Protein AF-A0A9P4YB96-F1 (afdb_monomer)

Foldseek 3Di:
DDDDDDDDDDDDDDDDDDDDDDDDDDDDDDDDDDDDDDDDDDDDDDDPVPPDDDDLVPDDVVVSVVVVVVVVVVVVVVVCVCVVCVVVVVVVVVVVVCVVVVVVVVVVVVVVVVVVVVVVVVLVVQQVVQLVQLQVQQVVCVVVVHHHHSVRLVVLVCVLVVVCCQQVPDVHLLNVLVVLLVVLVVLLVVLVVLCVVLVHVRSCVVPVHGSQSDQRDVVSVVSLVVLLVVLVVSLVSLVSSCPRGDPPPVPPDPDPCDPHHPVVVSSVVSNVSSVVSNVVSVVSVVVSVVSVVVSVVSVVVVVVVVVVPCPVPDPDDDDDD

Secondary structure (DSSP, 8-state):
-----------------------PPPP---------------PPPPGGGGSSPPPGGGS-HHHHHHHHHHHHHHHHHHHHHHHHHHHHHHHHHHHHHHHHHHHHHHHHHHHHHHHHHHHHHHHHHHHHHHHHHHHHHHHHHHHTTS---HHHHHHHHHHHHHHHHHHHSTTSHHHHHHHHHHHHHHHHHHHHHHHHHTTTTHHHHSSSS----PPP-HHHHHHHHHHHHHHHHHHHHHHHHHTTS--GGGS--S-S-----HHHHHHHHHHHHHHHHHHHHHHHHHHHHHHHHHHHHHHHHHHHHHHTTSTT---------

Solvent-accessible surface area (backbone atoms only — not comparable to full-atom values): 19509 Å² total; per-residue (Å²): 134,86,86,85,86,88,86,89,85,85,88,80,90,86,87,88,88,81,86,91,83,89,84,86,82,85,82,88,74,94,73,90,87,89,89,86,90,86,84,91,89,79,89,80,85,75,70,72,75,77,76,57,84,81,65,71,92,76,50,61,67,71,57,43,49,50,54,52,51,52,47,52,51,51,52,50,50,52,50,49,60,54,54,71,50,42,63,60,52,50,51,53,49,52,49,53,49,50,51,58,49,48,51,51,51,49,58,47,50,58,46,49,57,48,50,55,50,53,53,49,52,53,48,50,52,42,35,56,48,46,53,48,38,36,38,49,34,15,50,52,30,36,74,66,78,76,39,54,45,51,67,53,50,50,52,50,50,49,54,45,49,57,46,47,52,58,29,69,34,95,79,15,60,50,50,51,53,49,61,49,50,53,54,50,50,54,50,46,51,52,39,54,51,42,30,68,75,38,70,50,70,46,33,47,62,76,70,78,53,68,68,68,82,71,78,76,55,66,68,54,55,50,53,47,57,59,40,48,59,49,42,52,50,44,49,53,51,49,55,62,63,48,62,43,48,83,67,85,69,76,64,90,63,101,63,100,72,75,88,67,34,64,65,58,51,49,51,52,50,51,48,49,52,45,50,48,55,49,50,51,54,51,52,52,55,47,52,52,56,48,53,53,51,51,48,58,51,48,53,64,44,53,56,54,67,54,64,71,66,55,88,82,68,72,81,78,82,77,86,84,132

Mean predicted aligned error: 18.63 Å

Nearest PDB structures (foldseek):
  4r61-assembly1_A  TM=5.856E-01  e=6.124E+00  Human immunodeficiency virus 1
  8q8q-assembly1_A  TM=2.745E-01  e=1.136E+00  Thermochaetoides thermophila
  8q8p-assembly1_A  TM=3.360E-01  e=3.813E+00  Thermochaetoides thermophila

Sequence (321 aa):
PSSTTPATTAAAAAAAATEAVPRLRPAFNTLQQHYSPARNLAPKPLTSTYLAPPTPSKLPANIALSSETAKVQAELLQLHLLHRDADVVAASWHASARERLGRRFAELAEADAKVAAEEAAVQQARDLAALRSWGGAAAAAAAGGRGKGLEDRIQVLDGVLSGLWSVGGPGGRHARAVRRFEKWFDHLTAAMEARCQAGGLGALMASGEVAFIGELDPAWRDEVSSLSRKLDSWRTQLSQLEDGIPDDGEGKGEGDDQPQSSLARILAGCRGMVCGMLAELNVMEHIEREAIAEEAAWVRRMNRDEDGLDENSTPRAGAIW

Organism: Cryphonectria parasitica (strain ATCC 38755 / EP155) (NCBI:txid660469)

Radius of gyration: 51.76 Å; Cα contacts (8 Å, |Δi|>4): 121; chains: 1; bounding box: 125×86×159 Å

Structure (mmCIF, N/CA/C/O backbone):
data_AF-A0A9P4YB96-F1
#
_entry.id   AF-A0A9P4YB96-F1
#
loop_
_atom_site.group_PDB
_atom_site.id
_atom_site.type_symbol
_atom_site.label_atom_id
_atom_site.label_alt_id
_atom_site.label_comp_id
_atom_site.label_asym_id
_atom_site.label_entity_id
_atom_site.label_seq_id
_atom_site.pdbx_PDB_ins_code
_atom_site.Cartn_x
_atom_site.Cartn_y
_atom_site.Cartn_z
_atom_site.occupancy
_atom_site.B_iso_or_equiv
_atom_site.auth_seq_id
_atom_site.auth_comp_id
_atom_site.auth_asym_id
_atom_site.auth_atom_id
_atom_site.pdbx_PDB_model_num
ATOM 1 N N . PRO A 1 1 ? -52.247 -16.357 36.823 1.00 41.62 1 PRO A N 1
ATOM 2 C CA . PRO A 1 1 ? -51.510 -17.617 36.577 1.00 41.62 1 PRO A CA 1
ATOM 3 C C . PRO A 1 1 ? -50.597 -17.918 37.783 1.00 41.62 1 PRO A C 1
ATOM 5 O O . PRO A 1 1 ? -49.502 -17.378 37.853 1.00 41.62 1 PRO A O 1
ATOM 8 N N . SER A 1 2 ? -51.049 -18.581 38.855 1.00 34.53 2 SER A N 1
ATOM 9 C CA . SER A 1 2 ? -51.859 -19.821 38.934 1.00 34.53 2 SER A CA 1
ATOM 10 C C . SER A 1 2 ? -51.103 -21.033 38.367 1.00 34.53 2 SER A C 1
ATOM 12 O O . SER A 1 2 ? -50.667 -20.938 37.226 1.00 34.53 2 SER A O 1
ATOM 14 N N . SER A 1 3 ? -50.960 -22.186 39.036 1.00 38.66 3 SER A N 1
ATOM 15 C CA . SER A 1 3 ? -51.177 -22.613 40.449 1.00 38.66 3 SER A CA 1
ATOM 16 C C . SER A 1 3 ? -50.467 -23.997 40.632 1.00 38.66 3 SER A C 1
ATOM 18 O O . SER A 1 3 ? -49.754 -24.395 39.718 1.00 38.66 3 SER A O 1
ATOM 20 N N . THR A 1 4 ? -50.508 -24.806 41.707 1.00 39.22 4 THR A N 1
ATOM 21 C CA . THR A 1 4 ? -51.333 -24.918 42.940 1.00 39.22 4 THR A CA 1
ATOM 22 C C . THR A 1 4 ? -50.573 -25.765 43.993 1.00 39.22 4 TH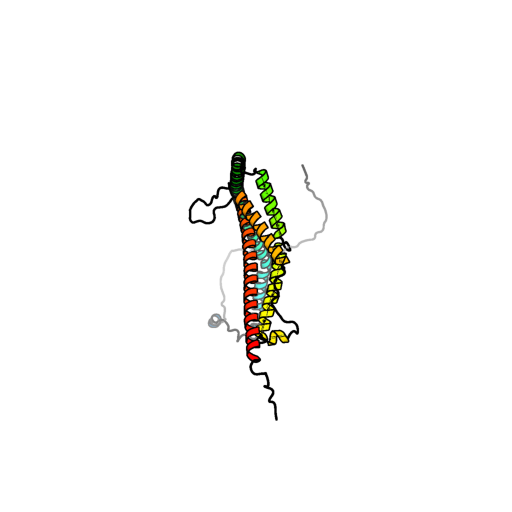R A C 1
ATOM 24 O O . THR A 1 4 ? -49.690 -26.530 43.617 1.00 39.22 4 THR A O 1
ATOM 27 N N . THR A 1 5 ? -50.958 -25.730 45.277 1.00 40.59 5 THR A N 1
ATOM 28 C CA . THR A 1 5 ? -50.625 -26.765 46.294 1.00 40.59 5 THR A CA 1
ATOM 29 C C . THR A 1 5 ? -51.849 -27.630 46.642 1.00 40.59 5 THR A C 1
ATOM 31 O O . THR A 1 5 ? -52.983 -27.171 46.502 1.00 40.59 5 THR A O 1
ATOM 34 N N . PRO A 1 6 ? -51.636 -28.896 47.050 1.00 51.44 6 PRO A N 1
ATOM 35 C CA . PRO A 1 6 ? -52.123 -29.406 48.352 1.00 51.44 6 PRO A CA 1
ATOM 36 C C . PRO A 1 6 ? -51.042 -30.262 49.075 1.00 51.44 6 PRO A C 1
ATOM 38 O O . PRO A 1 6 ? -50.057 -30.635 48.451 1.00 51.44 6 PRO A O 1
ATOM 41 N N . ALA A 1 7 ? -51.037 -30.585 50.379 1.00 32.28 7 ALA A N 1
ATOM 42 C CA . ALA A 1 7 ? -52.013 -30.613 51.490 1.00 32.28 7 ALA A CA 1
ATOM 43 C C . ALA A 1 7 ? -52.558 -32.014 51.913 1.00 32.28 7 ALA A C 1
ATOM 45 O O . ALA A 1 7 ? -53.676 -32.378 51.576 1.00 32.28 7 ALA A O 1
ATOM 46 N N . THR A 1 8 ? -51.788 -32.691 52.788 1.00 31.03 8 THR A N 1
ATOM 47 C CA . THR A 1 8 ? -52.241 -33.246 54.100 1.00 31.03 8 THR A CA 1
ATOM 48 C C . THR A 1 8 ? -53.024 -34.591 54.215 1.00 31.03 8 THR A C 1
ATOM 50 O O . THR A 1 8 ? -53.872 -34.939 53.406 1.00 31.03 8 THR A O 1
ATOM 53 N N . THR A 1 9 ? -52.790 -35.275 55.359 1.00 34.56 9 THR A N 1
ATOM 54 C CA . THR A 1 9 ? -53.590 -36.325 56.077 1.00 34.56 9 THR A CA 1
ATOM 55 C C . THR A 1 9 ? -53.536 -37.836 55.716 1.00 34.56 9 THR A C 1
ATOM 57 O O . THR A 1 9 ? -54.387 -38.342 55.003 1.00 34.56 9 THR A O 1
ATOM 60 N N . ALA A 1 10 ? -52.655 -38.559 56.438 1.00 31.61 10 ALA A N 1
ATOM 61 C CA . ALA A 1 10 ? -52.971 -39.541 57.513 1.00 31.61 10 ALA A CA 1
ATOM 62 C C . ALA A 1 10 ? -53.494 -40.991 57.257 1.00 31.61 10 ALA A C 1
ATOM 64 O O . ALA A 1 10 ? -54.059 -41.315 56.223 1.00 31.61 10 ALA A O 1
ATOM 65 N N . ALA A 1 11 ? -53.357 -41.801 58.333 1.00 30.86 11 ALA A N 1
ATOM 66 C CA . ALA A 1 11 ? -53.858 -43.170 58.601 1.00 30.86 11 ALA A CA 1
ATOM 67 C C . ALA A 1 11 ? -53.178 -44.355 57.858 1.00 30.86 11 ALA A C 1
ATOM 69 O O . ALA A 1 11 ? -52.796 -44.219 56.705 1.00 30.86 11 ALA A O 1
ATOM 70 N N . ALA A 1 12 ? -53.019 -45.563 58.435 1.00 31.67 12 ALA A N 1
ATOM 71 C CA . ALA A 1 12 ? -53.041 -46.032 59.841 1.00 31.67 12 ALA A CA 1
ATOM 72 C C . ALA A 1 12 ? -52.482 -47.486 59.937 1.00 31.67 12 ALA A C 1
ATOM 74 O O . ALA A 1 12 ? -52.296 -48.121 58.904 1.00 31.67 12 ALA A O 1
ATOM 75 N N . ALA A 1 13 ? -52.337 -48.023 61.167 1.00 33.72 13 ALA A N 1
ATOM 76 C CA . ALA A 1 13 ? -52.101 -49.450 61.505 1.00 33.72 13 ALA A CA 1
ATOM 77 C C . ALA A 1 13 ? -50.726 -50.059 61.093 1.00 33.72 13 ALA A C 1
ATOM 79 O O . ALA A 1 13 ? -50.044 -49.524 60.230 1.00 33.72 13 ALA A O 1
ATOM 80 N N . ALA A 1 14 ? -50.238 -51.184 61.644 1.00 34.91 14 ALA A N 1
ATOM 81 C CA . ALA A 1 14 ? -50.394 -51.838 62.965 1.00 34.91 14 ALA A CA 1
ATOM 82 C C . ALA A 1 14 ? -49.399 -53.033 63.064 1.00 34.91 14 ALA A C 1
ATOM 84 O O . ALA A 1 14 ? -48.915 -53.490 62.035 1.00 34.91 14 ALA A O 1
ATOM 85 N N . ALA A 1 15 ? -49.125 -53.679 64.207 1.00 32.28 15 ALA A N 1
ATOM 86 C CA . ALA A 1 15 ? -48.940 -53.233 65.600 1.00 32.28 15 ALA A CA 1
ATOM 87 C C . ALA A 1 15 ? -48.449 -54.444 66.437 1.00 32.28 15 ALA A C 1
ATOM 89 O O . ALA A 1 15 ? -49.104 -55.483 66.420 1.00 32.28 15 ALA A O 1
ATOM 90 N N . ALA A 1 16 ? -47.342 -54.331 67.184 1.00 36.38 16 ALA A N 1
ATOM 91 C CA . ALA A 1 16 ? -46.877 -55.366 68.125 1.00 36.38 16 ALA A CA 1
ATOM 92 C C . ALA A 1 16 ? -45.947 -54.773 69.202 1.00 36.38 16 ALA A C 1
ATOM 94 O O . ALA A 1 16 ? -45.120 -53.916 68.894 1.00 36.38 16 ALA A O 1
ATOM 95 N N . ALA A 1 17 ? -46.068 -55.231 70.452 1.00 35.72 17 ALA A N 1
ATOM 96 C CA . ALA A 1 17 ? -45.245 -54.796 71.583 1.00 35.72 17 ALA A CA 1
ATOM 97 C C . ALA A 1 17 ? -45.099 -55.914 72.630 1.00 35.72 17 ALA A C 1
ATOM 99 O O . ALA A 1 17 ? -46.043 -56.675 72.824 1.00 35.72 17 ALA A O 1
ATOM 100 N N . THR A 1 18 ? -43.973 -55.940 73.352 1.00 38.38 18 THR A N 1
ATOM 101 C CA . THR A 1 18 ? -43.806 -56.640 74.644 1.00 38.38 18 THR A CA 1
ATOM 102 C C . THR A 1 18 ? -42.713 -55.970 75.489 1.00 38.38 18 THR A C 1
ATOM 104 O O . THR A 1 18 ? -41.568 -55.882 75.058 1.00 38.38 18 THR A O 1
ATOM 107 N N . GLU A 1 19 ? -43.129 -55.473 76.657 1.00 35.91 19 GLU A N 1
ATOM 108 C CA . GLU A 1 19 ? -42.509 -55.487 78.005 1.00 35.91 19 GLU A CA 1
ATOM 109 C C . GLU A 1 19 ? -40.972 -55.694 78.132 1.00 35.91 19 GLU A C 1
ATOM 111 O O . GLU A 1 19 ? -40.420 -56.627 77.564 1.00 35.91 19 GLU A O 1
ATOM 116 N N . ALA A 1 20 ? -40.148 -54.906 78.847 1.00 38.78 20 ALA A N 1
ATOM 117 C CA . ALA A 1 20 ? -40.261 -53.998 80.013 1.00 38.78 20 ALA A CA 1
ATOM 118 C C . ALA A 1 20 ? -40.056 -54.624 81.421 1.00 38.78 20 ALA A C 1
ATOM 120 O O . ALA A 1 20 ? -40.997 -55.103 82.041 1.00 38.78 20 ALA A O 1
ATOM 121 N N . VAL A 1 21 ? -38.842 -54.470 81.986 1.00 47.91 21 VAL A N 1
ATOM 122 C CA . VAL A 1 21 ? -38.544 -54.492 83.442 1.00 47.91 21 VAL A CA 1
ATOM 123 C C . VAL A 1 21 ? -37.411 -53.481 83.742 1.00 47.91 21 VAL A C 1
ATOM 125 O O . VAL A 1 21 ? -36.401 -53.498 83.035 1.00 47.91 21 VAL A O 1
ATOM 128 N N . PRO A 1 22 ? -37.518 -52.597 84.757 1.00 47.88 22 PRO A N 1
ATOM 129 C CA . PRO A 1 22 ? -36.501 -51.583 85.062 1.00 47.88 22 PRO A CA 1
ATOM 130 C C . PRO A 1 22 ? -35.417 -52.066 86.047 1.00 47.88 22 PRO A C 1
ATOM 132 O O . PRO A 1 22 ? -35.604 -53.030 86.788 1.00 47.88 22 PRO A O 1
ATOM 135 N N . ARG A 1 23 ? -34.302 -51.323 86.143 1.00 43.91 23 ARG A N 1
ATOM 136 C CA . ARG A 1 23 ? -33.376 -51.383 87.293 1.00 43.91 23 ARG A CA 1
ATOM 137 C C . ARG A 1 23 ? -33.111 -49.993 87.877 1.00 43.91 23 ARG A C 1
ATOM 139 O O . ARG A 1 23 ? -33.111 -48.989 87.169 1.00 43.91 23 ARG A O 1
ATOM 146 N N . LEU A 1 24 ? -32.966 -49.964 89.200 1.00 51.06 24 LEU A N 1
ATOM 147 C CA . LEU A 1 24 ? -33.066 -48.778 90.055 1.00 51.06 24 LEU A CA 1
ATOM 148 C C . LEU A 1 24 ? -31.775 -47.942 90.059 1.00 51.06 24 LEU A C 1
ATOM 150 O O . LEU A 1 24 ? -30.675 -48.489 90.015 1.00 51.06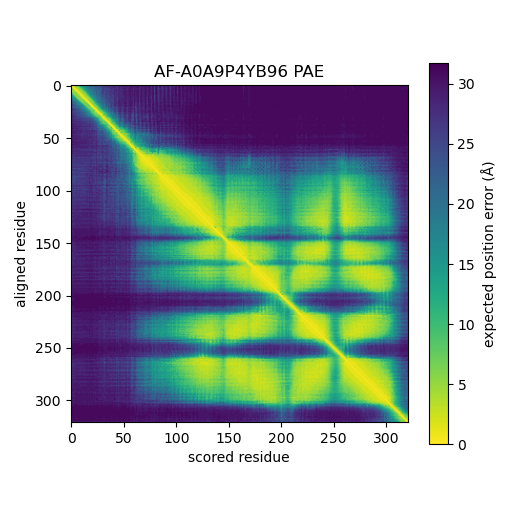 24 LEU A O 1
ATOM 154 N N . ARG A 1 25 ? -31.909 -46.614 90.186 1.00 51.41 25 ARG A N 1
ATOM 155 C CA . ARG A 1 25 ? -30.787 -45.705 90.482 1.00 51.41 25 ARG A CA 1
ATOM 156 C C . ARG A 1 25 ? -30.611 -45.580 92.005 1.00 51.41 25 ARG A C 1
ATOM 158 O O . ARG A 1 25 ? -31.580 -45.199 92.662 1.00 51.41 25 ARG A O 1
ATOM 165 N N . PRO A 1 26 ? -29.418 -45.808 92.577 1.00 51.97 26 PRO A N 1
ATOM 166 C CA . PRO A 1 26 ? -29.120 -45.389 93.945 1.00 51.97 26 PRO A CA 1
ATOM 167 C C . PRO A 1 26 ? -29.010 -43.858 94.017 1.00 51.97 26 PRO A C 1
ATOM 169 O O . PRO A 1 26 ? -28.287 -43.253 93.226 1.00 51.97 26 PRO A O 1
ATOM 172 N N . ALA A 1 27 ? -29.709 -43.226 94.961 1.00 50.31 27 ALA A N 1
ATOM 173 C CA . ALA A 1 27 ? -29.558 -41.798 95.237 1.00 50.31 27 ALA A CA 1
ATOM 174 C C . ALA A 1 27 ? -28.424 -41.576 96.250 1.00 50.31 27 ALA A C 1
ATOM 176 O O . ALA A 1 27 ? -28.440 -42.156 97.335 1.00 50.31 27 ALA A O 1
ATOM 177 N N . PHE A 1 28 ? -27.447 -40.733 95.910 1.00 53.50 28 PHE A N 1
ATOM 178 C CA . PHE A 1 28 ? -26.342 -40.398 96.810 1.00 53.50 28 PHE A CA 1
ATOM 179 C C . PHE A 1 28 ? -26.772 -39.254 97.742 1.00 53.50 28 PHE A C 1
ATOM 181 O O . PHE A 1 28 ? -26.908 -38.114 97.303 1.00 53.50 28 PHE A O 1
ATOM 188 N N . ASN A 1 29 ? -27.041 -39.565 99.012 1.00 54.94 29 ASN A N 1
ATOM 189 C CA . ASN A 1 29 ? -27.487 -38.586 100.007 1.00 54.94 29 ASN A CA 1
ATOM 190 C C . ASN A 1 29 ? -26.281 -37.965 100.734 1.00 54.94 29 ASN A C 1
ATOM 192 O O . ASN A 1 29 ? -25.401 -38.679 101.211 1.00 54.94 29 ASN A O 1
ATOM 196 N N . THR A 1 30 ? -26.234 -36.637 100.817 1.00 58.34 30 THR A N 1
ATOM 197 C CA . THR A 1 30 ? -25.105 -35.877 101.367 1.00 58.34 30 THR A CA 1
ATOM 198 C C . THR A 1 30 ? -25.309 -35.536 102.843 1.00 58.34 30 THR A C 1
ATOM 200 O O . THR A 1 30 ? -25.572 -34.381 103.183 1.00 58.34 30 THR A O 1
ATOM 203 N N . LEU A 1 31 ? -25.157 -36.515 103.739 1.00 47.00 31 LEU A N 1
ATOM 204 C CA . LEU A 1 31 ? -25.029 -36.228 105.170 1.00 47.00 31 LEU A CA 1
ATOM 205 C C . LEU A 1 31 ? -24.134 -37.239 105.898 1.00 47.00 31 LEU A C 1
ATOM 207 O O . LEU A 1 31 ? -24.189 -38.432 105.628 1.00 47.00 31 LEU A O 1
ATOM 211 N N . GLN A 1 32 ? -23.378 -36.717 106.870 1.00 54.62 32 GLN A N 1
ATOM 212 C CA . GLN A 1 32 ? -22.381 -37.392 107.714 1.00 54.62 32 GLN A CA 1
ATOM 213 C C . GLN A 1 32 ? -21.060 -37.759 107.003 1.00 54.62 32 GLN A C 1
ATOM 215 O O . GLN A 1 32 ? -21.013 -38.312 105.910 1.00 54.62 32 GLN A O 1
ATOM 220 N N . GLN A 1 33 ? -19.960 -37.357 107.643 1.00 59.56 33 GLN A N 1
ATOM 221 C CA . GLN A 1 33 ? -18.576 -37.468 107.172 1.00 59.56 33 GLN A CA 1
ATOM 222 C C . GLN A 1 33 ? -17.855 -38.562 107.964 1.00 59.56 33 GLN A C 1
ATOM 224 O O . GLN A 1 33 ? -18.180 -38.725 109.131 1.00 59.56 33 GLN A O 1
ATOM 229 N N . HIS A 1 34 ? -16.795 -39.162 107.413 1.00 43.78 34 HIS A N 1
ATOM 230 C CA . HIS A 1 34 ? -15.535 -39.410 108.139 1.00 43.78 34 HIS A CA 1
ATOM 231 C C . HIS A 1 34 ? -14.381 -39.624 107.137 1.00 43.78 34 HIS A C 1
ATOM 233 O O . HIS A 1 34 ? -14.563 -40.240 106.090 1.00 43.78 34 HIS A O 1
ATOM 239 N N . TYR A 1 35 ? -13.193 -39.093 107.448 1.00 51.38 35 TYR A N 1
ATOM 240 C CA . TYR A 1 35 ? -11.980 -39.170 106.616 1.00 51.38 35 TYR A CA 1
ATOM 241 C C . TYR A 1 35 ? -10.967 -40.179 107.176 1.00 51.38 35 TYR A C 1
ATOM 243 O O . TYR A 1 35 ? -10.787 -40.238 108.391 1.00 51.38 35 TYR A O 1
ATOM 251 N N . SER A 1 36 ? -10.202 -40.845 106.299 1.00 47.47 36 SER A N 1
ATOM 252 C CA . SER A 1 36 ? -8.782 -41.209 106.522 1.00 47.47 36 SER A CA 1
ATOM 253 C C . SER A 1 36 ? -8.123 -41.738 105.230 1.00 47.47 36 SER A C 1
ATOM 255 O O . SER A 1 36 ? -8.600 -42.735 104.692 1.00 47.47 36 SER A O 1
ATOM 257 N N . PRO A 1 37 ? -7.043 -41.115 104.710 1.00 58.19 37 PRO A N 1
ATOM 258 C CA . PRO A 1 37 ? -6.353 -41.571 103.497 1.00 58.19 37 PRO A CA 1
ATOM 259 C C . PRO A 1 37 ? -5.106 -42.434 103.787 1.00 58.19 37 PRO A C 1
ATOM 261 O O . PRO A 1 37 ? -4.295 -42.105 104.652 1.00 58.19 37 PRO A O 1
ATOM 264 N N . ALA A 1 38 ? -4.905 -43.499 103.002 1.00 46.34 38 ALA A N 1
ATOM 265 C CA . ALA A 1 38 ? -3.696 -44.336 103.017 1.00 46.34 38 ALA A CA 1
ATOM 266 C C . ALA A 1 38 ? -2.713 -43.973 101.877 1.00 46.34 38 ALA A C 1
ATOM 268 O O . ALA A 1 38 ? -3.057 -43.250 100.942 1.00 46.34 38 ALA A O 1
ATOM 269 N N . ARG A 1 39 ? -1.455 -44.426 101.982 1.00 49.25 39 ARG A N 1
ATOM 270 C CA . ARG A 1 39 ? -0.281 -43.782 101.358 1.00 49.25 39 ARG A CA 1
ATOM 271 C C . ARG A 1 39 ? 0.473 -44.689 100.373 1.00 49.25 39 ARG A C 1
ATOM 273 O O . ARG A 1 39 ? 0.845 -45.804 100.715 1.00 49.25 39 ARG A O 1
ATOM 280 N N . ASN A 1 40 ? 0.758 -44.162 99.179 1.00 55.78 40 ASN A N 1
ATOM 281 C CA . ASN A 1 40 ? 1.498 -44.847 98.107 1.00 55.78 40 ASN A CA 1
ATOM 282 C C . ASN A 1 40 ? 2.987 -45.084 98.438 1.00 55.78 40 ASN A C 1
ATOM 284 O O . ASN A 1 40 ? 3.621 -44.245 99.082 1.00 55.78 40 ASN A O 1
ATOM 288 N N . LEU A 1 41 ? 3.557 -46.181 97.916 1.00 54.44 41 LEU A N 1
ATOM 289 C CA . LEU A 1 41 ? 4.964 -46.576 98.085 1.00 54.44 41 LEU A CA 1
ATOM 290 C C . LEU A 1 41 ? 5.594 -47.076 96.766 1.00 54.44 41 LEU A C 1
ATOM 292 O O . LEU A 1 41 ? 5.684 -48.275 96.526 1.00 54.44 41 LEU A O 1
ATOM 296 N N . ALA A 1 42 ? 6.066 -46.152 95.924 1.00 55.84 42 ALA A N 1
ATOM 297 C CA . ALA A 1 42 ? 6.985 -46.440 94.815 1.00 55.84 42 ALA A CA 1
ATOM 298 C C . ALA A 1 42 ? 7.841 -45.192 94.491 1.00 55.84 42 ALA A C 1
ATOM 300 O O . ALA A 1 42 ? 7.298 -44.081 94.490 1.00 55.84 42 ALA A O 1
ATOM 301 N N . PRO A 1 43 ? 9.159 -45.325 94.234 1.00 57.03 43 PRO A N 1
ATOM 302 C CA . PRO A 1 43 ? 10.010 -44.202 93.839 1.00 57.03 43 PRO A CA 1
ATOM 303 C C . PRO A 1 43 ? 9.768 -43.791 92.377 1.00 57.03 43 PRO A C 1
ATOM 305 O O . PRO A 1 43 ? 9.416 -44.613 91.533 1.00 57.03 43 PRO A O 1
ATOM 308 N N . LYS A 1 44 ? 9.964 -42.504 92.071 1.00 60.88 44 LYS A N 1
ATOM 309 C CA . LYS A 1 44 ? 9.738 -41.923 90.735 1.00 60.88 44 LYS A CA 1
ATOM 310 C C . LYS A 1 44 ? 11.038 -41.927 89.905 1.00 60.88 44 LYS A C 1
ATOM 312 O O . LYS A 1 44 ? 12.092 -41.666 90.484 1.00 60.88 44 LYS A O 1
ATOM 317 N N . PRO A 1 45 ? 10.989 -42.170 88.580 1.00 59.59 45 PRO A N 1
ATOM 318 C CA . PRO A 1 45 ? 12.165 -42.085 87.711 1.00 59.59 45 PRO A CA 1
ATOM 319 C C . PRO A 1 45 ? 12.665 -40.638 87.544 1.00 59.59 45 PRO A C 1
ATOM 321 O O . PRO A 1 45 ? 11.919 -39.678 87.745 1.00 59.59 45 PRO A O 1
ATOM 324 N N . LEU A 1 46 ? 13.941 -40.493 87.177 1.00 64.00 46 LEU A N 1
ATOM 325 C CA . LEU A 1 46 ? 14.640 -39.206 87.090 1.00 64.00 46 LEU A CA 1
ATOM 326 C C . LEU A 1 46 ? 14.243 -38.386 85.849 1.00 64.00 46 LEU A C 1
ATOM 328 O O . LEU A 1 46 ? 13.891 -38.921 84.801 1.00 64.00 46 LEU A O 1
ATOM 332 N N . THR A 1 47 ? 14.326 -37.060 85.970 1.00 59.78 47 THR A N 1
ATOM 333 C CA . THR A 1 47 ? 13.809 -36.097 84.980 1.00 59.78 47 THR A CA 1
ATOM 334 C C . THR A 1 47 ? 14.663 -35.941 83.720 1.00 59.78 47 THR A C 1
ATOM 336 O O . THR A 1 47 ? 14.155 -35.464 82.708 1.00 59.78 47 THR A O 1
ATOM 339 N N . SER A 1 48 ? 15.933 -36.356 83.734 1.00 56.47 48 SER A N 1
ATOM 340 C CA . SER A 1 48 ? 16.861 -36.178 82.603 1.00 56.47 48 SER A CA 1
ATOM 341 C C . SER A 1 48 ? 16.432 -36.910 81.326 1.00 56.47 48 SER A C 1
ATOM 343 O O . SER A 1 48 ? 16.724 -36.438 80.230 1.00 56.47 48 SER A O 1
ATOM 345 N N . THR A 1 49 ? 15.677 -38.008 81.441 1.00 56.56 49 THR A N 1
ATOM 346 C CA . THR A 1 49 ? 15.126 -38.755 80.296 1.00 56.56 49 THR A CA 1
ATOM 347 C C . THR A 1 49 ? 14.099 -37.951 79.483 1.00 56.56 49 THR A C 1
ATOM 349 O O . THR A 1 49 ? 13.884 -38.260 78.317 1.00 56.56 49 THR A O 1
ATOM 352 N N . TYR A 1 50 ? 13.486 -36.911 80.059 1.00 56.53 50 TYR A N 1
AT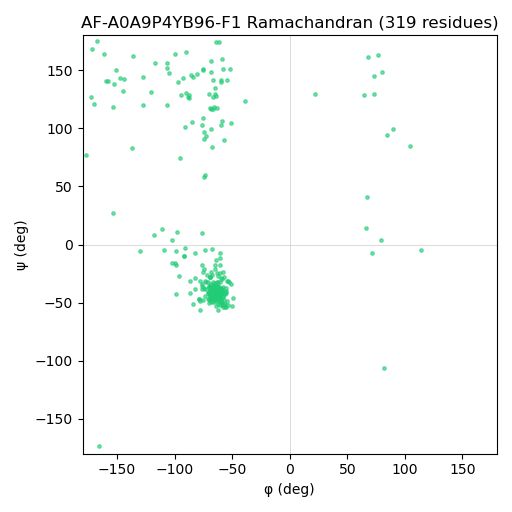OM 353 C CA . TYR A 1 50 ? 12.423 -36.128 79.410 1.00 56.53 50 TYR A CA 1
ATOM 354 C C . TYR A 1 50 ? 12.922 -34.900 78.631 1.00 56.53 50 TYR A C 1
ATOM 356 O O . TYR A 1 50 ? 12.131 -34.274 77.932 1.00 56.53 50 TYR A O 1
ATOM 364 N N . LEU A 1 51 ? 14.200 -34.524 78.764 1.00 54.06 51 LEU A N 1
ATOM 365 C CA . LEU A 1 51 ? 14.732 -33.252 78.242 1.00 54.06 51 LEU A CA 1
ATOM 366 C C . LEU A 1 51 ? 15.681 -33.401 77.042 1.00 54.06 51 LEU A C 1
ATOM 368 O O . LEU A 1 51 ? 16.092 -32.396 76.467 1.00 54.06 51 LEU A O 1
ATOM 372 N N . ALA A 1 52 ? 16.019 -34.629 76.644 1.00 56.53 52 ALA A N 1
ATOM 373 C CA . ALA A 1 52 ? 16.814 -34.903 75.450 1.00 56.53 52 ALA A CA 1
ATOM 374 C C . ALA A 1 52 ? 15.915 -35.483 74.339 1.00 56.53 52 ALA A C 1
ATOM 376 O O . ALA A 1 52 ? 15.338 -36.553 74.547 1.00 56.53 52 ALA A O 1
ATOM 377 N N . PRO A 1 53 ? 15.791 -34.841 73.160 1.00 57.62 53 PRO A N 1
ATOM 378 C CA . PRO A 1 53 ? 15.076 -35.440 72.037 1.00 57.62 53 PRO A CA 1
ATOM 379 C C . PRO A 1 53 ? 15.823 -36.703 71.564 1.00 57.62 53 PRO A C 1
ATOM 381 O O . PRO A 1 53 ? 17.039 -36.644 71.345 1.00 57.62 53 PRO A O 1
ATOM 384 N N . PRO A 1 54 ? 15.147 -37.858 71.412 1.00 54.91 54 PRO A N 1
ATOM 385 C CA . PRO A 1 54 ? 15.814 -39.114 71.092 1.00 54.91 54 PRO A CA 1
ATOM 386 C C . PRO A 1 54 ? 16.385 -39.088 69.671 1.00 54.91 54 PRO A C 1
ATOM 388 O O . PRO A 1 54 ? 15.654 -39.016 68.685 1.00 54.91 54 PRO A O 1
ATOM 391 N N . THR A 1 55 ? 17.711 -39.178 69.557 1.00 53.34 55 THR A N 1
ATOM 392 C CA . THR A 1 55 ? 18.404 -39.276 68.266 1.00 53.34 55 THR A CA 1
ATOM 393 C C . THR A 1 55 ? 18.006 -40.592 67.574 1.00 53.34 55 THR A C 1
ATOM 395 O O . THR A 1 55 ? 18.141 -41.651 68.198 1.00 53.34 55 THR A O 1
ATOM 398 N N . PRO A 1 56 ? 17.546 -40.584 66.305 1.00 56.03 56 PRO A N 1
ATOM 399 C CA . PRO A 1 56 ? 16.823 -41.720 65.710 1.00 56.03 56 PRO A CA 1
ATOM 400 C C . PRO A 1 56 ? 17.625 -43.032 65.644 1.00 56.03 56 PRO A C 1
ATOM 402 O O . PRO A 1 56 ? 17.050 -44.114 65.703 1.00 56.03 56 PRO A O 1
ATOM 405 N N . SER A 1 57 ? 18.959 -42.948 65.623 1.00 51.84 57 SER A N 1
ATOM 406 C CA . SER A 1 57 ? 19.892 -44.084 65.535 1.00 51.84 57 SER A CA 1
ATOM 407 C C . SER A 1 57 ? 19.823 -45.115 66.680 1.00 51.84 57 SER A C 1
ATOM 409 O O . SER A 1 57 ? 20.484 -46.149 66.570 1.00 51.84 57 SER A O 1
ATOM 411 N N . LYS A 1 58 ? 19.123 -44.855 67.796 1.00 50.47 58 LYS A N 1
ATOM 412 C CA . LYS A 1 58 ? 19.120 -45.745 68.982 1.00 50.47 58 LYS A CA 1
ATOM 413 C C . LYS A 1 58 ? 17.762 -46.350 69.349 1.00 50.47 58 LYS A C 1
ATOM 415 O O . LYS A 1 58 ? 17.655 -47.009 70.381 1.00 50.47 58 LYS A O 1
ATOM 420 N N . LEU A 1 59 ? 16.743 -46.173 68.513 1.00 54.28 59 LEU A N 1
ATOM 421 C CA . LEU A 1 59 ? 15.511 -46.955 68.614 1.00 54.28 59 LEU A CA 1
ATOM 422 C C . LEU A 1 59 ? 15.702 -48.297 67.882 1.00 54.28 59 LEU A C 1
ATOM 424 O O . LEU A 1 59 ? 16.380 -48.328 66.854 1.00 54.28 59 LEU A O 1
ATOM 428 N N . PRO A 1 60 ? 15.134 -49.419 68.370 1.00 57.78 60 PRO A N 1
ATOM 429 C CA . PRO A 1 60 ? 15.169 -50.673 67.623 1.00 57.78 60 PRO A CA 1
ATOM 430 C C . PRO A 1 60 ? 14.483 -50.469 66.268 1.00 57.78 60 PRO A C 1
ATOM 432 O O . PRO A 1 60 ? 13.467 -49.777 66.197 1.00 57.78 60 PRO A O 1
ATOM 435 N N . ALA A 1 61 ? 15.021 -51.080 65.207 1.00 58.91 61 ALA A N 1
ATOM 436 C CA . ALA A 1 61 ? 14.671 -50.752 63.819 1.00 58.91 61 ALA A CA 1
ATOM 437 C C . ALA A 1 61 ? 13.158 -50.734 63.531 1.00 58.91 61 ALA A C 1
ATOM 439 O O . ALA A 1 61 ? 12.696 -49.894 62.774 1.00 58.91 61 ALA A O 1
ATOM 440 N N . ASN A 1 62 ? 12.378 -51.594 64.193 1.00 61.81 62 ASN A N 1
ATOM 441 C CA . ASN A 1 62 ? 10.918 -51.649 64.075 1.00 61.81 62 ASN A CA 1
ATOM 442 C C . ASN A 1 62 ? 10.215 -50.358 64.569 1.00 61.81 62 ASN A C 1
ATOM 444 O O . ASN A 1 62 ? 9.259 -49.893 63.957 1.00 61.81 62 ASN A O 1
ATOM 448 N N . ILE A 1 63 ? 10.721 -49.719 65.634 1.00 62.34 63 ILE A N 1
ATOM 449 C CA . ILE A 1 63 ? 10.196 -48.432 66.125 1.00 62.34 63 ILE A CA 1
ATOM 450 C C . ILE A 1 63 ? 10.652 -47.280 65.218 1.00 62.34 63 ILE A C 1
ATOM 452 O O . ILE A 1 63 ? 9.847 -46.398 64.927 1.00 62.34 63 ILE A O 1
ATOM 456 N N . ALA A 1 64 ? 11.890 -47.311 64.709 1.00 61.69 64 ALA A N 1
ATOM 457 C CA . ALA A 1 64 ? 12.349 -46.341 63.709 1.00 61.69 64 ALA A CA 1
ATOM 458 C C . ALA A 1 64 ? 11.473 -46.400 62.440 1.00 61.69 64 ALA A C 1
ATOM 460 O O . ALA A 1 64 ? 10.890 -45.382 62.062 1.00 61.69 64 ALA A O 1
ATOM 461 N N . LEU A 1 65 ? 11.237 -47.604 61.899 1.00 64.44 65 LEU A N 1
ATOM 462 C CA . LEU A 1 65 ? 10.286 -47.846 60.808 1.00 64.44 65 LEU A CA 1
ATOM 463 C C . LEU A 1 65 ? 8.876 -47.350 61.149 1.00 64.44 65 LEU A C 1
ATOM 465 O O . LEU A 1 65 ? 8.218 -46.773 60.290 1.00 64.44 65 LEU A O 1
ATOM 469 N N . SER A 1 66 ? 8.403 -47.525 62.389 1.00 76.31 66 SER A N 1
ATOM 470 C CA . SER A 1 66 ? 7.087 -47.009 62.802 1.00 76.31 66 SER A CA 1
ATOM 471 C C . SER A 1 66 ? 7.018 -45.476 62.785 1.00 76.31 66 SER A C 1
ATOM 473 O O . SER A 1 66 ? 6.000 -44.917 62.390 1.00 76.31 66 SER A O 1
ATOM 475 N N . SER A 1 67 ? 8.107 -44.780 63.136 1.00 80.31 67 SER A N 1
ATOM 476 C CA . SER A 1 67 ? 8.162 -43.314 63.081 1.00 80.31 67 SER A CA 1
ATOM 477 C C . SER A 1 67 ? 8.321 -42.777 61.656 1.00 80.31 67 SER A C 1
ATOM 479 O O . SER A 1 67 ? 7.701 -41.773 61.312 1.00 80.31 67 SER A O 1
ATOM 481 N N . GLU A 1 68 ? 9.075 -43.470 60.801 1.00 83.25 68 GLU A N 1
ATOM 482 C CA . GLU A 1 68 ? 9.216 -43.125 59.382 1.00 83.25 68 GLU A CA 1
ATOM 483 C C . GLU A 1 68 ? 7.921 -43.402 58.608 1.00 83.25 68 GLU A C 1
ATOM 485 O O . GLU A 1 68 ? 7.471 -42.552 57.846 1.00 83.25 68 GLU A O 1
ATOM 490 N N . THR A 1 69 ? 7.252 -44.533 58.853 1.00 85.94 69 THR A N 1
ATOM 491 C CA . THR A 1 69 ? 5.948 -44.829 58.234 1.00 85.94 69 THR A CA 1
ATOM 492 C C . THR A 1 69 ? 4.841 -43.911 58.745 1.00 85.94 69 THR A C 1
ATOM 494 O O . THR A 1 69 ? 4.055 -43.437 57.929 1.00 85.94 69 THR A O 1
ATOM 497 N N . ALA A 1 70 ? 4.804 -43.568 60.038 1.00 85.94 70 ALA A N 1
ATOM 498 C CA . ALA A 1 70 ? 3.880 -42.554 60.555 1.00 85.94 70 ALA A CA 1
ATOM 499 C C . ALA A 1 70 ? 4.139 -41.166 59.939 1.00 85.94 70 ALA A C 1
ATOM 501 O O . ALA A 1 70 ? 3.190 -40.457 59.603 1.00 85.94 70 ALA A O 1
ATOM 502 N N . LYS A 1 71 ? 5.411 -40.793 59.728 1.00 90.81 71 LYS A N 1
ATOM 503 C CA . LYS A 1 71 ? 5.784 -39.564 59.015 1.00 90.81 71 LYS A CA 1
ATOM 504 C C . LYS A 1 71 ? 5.293 -39.590 57.562 1.00 90.81 71 LYS A C 1
ATOM 506 O O . LYS A 1 71 ? 4.602 -38.662 57.158 1.00 90.81 71 LYS A O 1
ATOM 511 N N . VAL A 1 72 ? 5.580 -40.649 56.802 1.00 93.62 72 VAL A N 1
ATOM 512 C CA . VAL A 1 72 ? 5.146 -40.778 55.396 1.00 93.62 72 VAL A CA 1
ATOM 513 C C . VAL A 1 72 ? 3.617 -40.812 55.281 1.00 93.62 72 VAL A C 1
ATOM 515 O O . VAL A 1 72 ? 3.060 -40.222 54.360 1.00 93.62 72 VAL A O 1
ATOM 518 N N . GLN A 1 73 ? 2.910 -41.428 56.233 1.00 92.31 73 GLN A N 1
ATOM 519 C CA . GLN A 1 73 ? 1.445 -41.370 56.305 1.00 92.31 73 GLN A CA 1
ATOM 520 C C . GLN A 1 73 ? 0.938 -39.945 56.568 1.00 92.31 73 GLN A C 1
ATOM 522 O O . GLN A 1 73 ? -0.032 -39.526 55.938 1.00 92.31 73 GLN A O 1
ATOM 527 N N . ALA A 1 74 ? 1.595 -39.177 57.442 1.00 90.44 74 ALA A N 1
ATOM 528 C CA . ALA A 1 74 ? 1.255 -37.774 57.675 1.00 90.44 74 ALA A CA 1
ATOM 529 C C . ALA A 1 74 ? 1.539 -36.892 56.444 1.00 90.44 74 ALA A C 1
ATOM 531 O O . ALA A 1 74 ? 0.691 -36.082 56.080 1.00 90.44 74 ALA A O 1
ATOM 532 N N . GLU A 1 75 ? 2.674 -37.081 55.767 1.00 92.88 75 GLU A N 1
ATOM 533 C CA . GLU A 1 75 ? 3.030 -36.375 54.525 1.00 92.88 75 GLU A CA 1
ATOM 534 C C . GLU A 1 75 ? 2.052 -36.710 53.384 1.00 92.88 75 GLU A C 1
ATOM 536 O O . GLU A 1 75 ? 1.592 -35.813 52.679 1.00 92.88 75 GLU A O 1
ATOM 541 N N . LEU A 1 76 ? 1.652 -37.979 53.241 1.00 95.12 76 LEU A N 1
ATOM 542 C CA . LEU A 1 76 ? 0.682 -38.410 52.230 1.00 95.12 76 LEU A CA 1
ATOM 543 C C . LEU A 1 76 ? -0.741 -37.914 52.540 1.00 95.12 76 LEU A C 1
ATOM 545 O O . LEU A 1 76 ? -1.455 -37.518 51.621 1.00 95.12 76 LEU A O 1
ATOM 549 N N . LEU A 1 77 ? -1.143 -37.852 53.816 1.00 93.44 77 LEU A N 1
ATOM 550 C CA . LEU A 1 77 ? -2.395 -37.203 54.231 1.00 93.44 77 LEU A CA 1
ATOM 551 C C . LEU A 1 77 ? -2.369 -35.692 53.970 1.00 93.44 77 LEU A C 1
ATOM 553 O O . LEU A 1 77 ? -3.356 -35.154 53.475 1.00 93.44 77 LEU A O 1
ATOM 557 N N . GLN A 1 78 ? -1.257 -35.008 54.256 1.00 92.62 78 GLN A N 1
ATOM 558 C CA . GLN A 1 78 ? -1.090 -33.580 53.964 1.00 92.62 78 GLN A CA 1
ATOM 559 C C . GLN A 1 78 ? -1.167 -33.306 52.458 1.00 92.62 78 GLN A C 1
ATOM 561 O O . GLN A 1 78 ? -1.910 -32.418 52.043 1.00 92.62 78 GLN A O 1
ATOM 566 N N . LEU A 1 79 ? -0.473 -34.101 51.637 1.00 93.81 79 LEU A N 1
ATOM 567 C CA . LEU A 1 79 ? -0.520 -33.987 50.180 1.00 93.81 79 LEU A CA 1
ATOM 568 C C . LEU A 1 79 ? -1.923 -34.279 49.632 1.00 93.81 79 LEU A C 1
ATOM 570 O O . LEU A 1 79 ? -2.418 -33.523 48.802 1.00 93.81 79 LEU A O 1
ATOM 574 N N . HIS A 1 80 ? -2.596 -35.324 50.124 1.00 92.12 80 HIS A N 1
ATOM 575 C CA . HIS A 1 80 ? -3.964 -35.651 49.719 1.00 92.12 80 HIS A CA 1
ATOM 576 C C . HIS A 1 80 ? -4.958 -34.544 50.103 1.00 92.12 80 HIS A C 1
ATOM 578 O O . HIS A 1 80 ? -5.796 -34.171 49.287 1.00 92.12 80 HIS A O 1
ATOM 584 N N . LEU A 1 81 ? -4.873 -33.992 51.319 1.00 89.75 81 LEU A N 1
ATOM 585 C CA . LEU A 1 81 ? -5.727 -32.881 51.754 1.00 89.75 81 LEU A CA 1
ATOM 586 C C . LEU A 1 81 ? -5.470 -31.605 50.941 1.00 89.75 81 LEU A C 1
ATOM 588 O O . LEU A 1 81 ? -6.427 -30.936 50.565 1.00 89.75 81 LEU A O 1
ATOM 592 N N . LEU A 1 82 ? -4.208 -31.302 50.621 1.00 89.56 82 LEU A N 1
ATOM 593 C CA . LEU A 1 82 ? -3.847 -30.173 49.763 1.00 89.56 82 LEU A CA 1
ATOM 594 C C . LEU A 1 82 ? -4.379 -30.350 48.333 1.00 89.56 82 LEU A C 1
ATOM 596 O O . LEU A 1 82 ? -4.935 -29.415 47.766 1.00 89.56 82 LEU A O 1
ATOM 600 N N . HIS A 1 83 ? -4.214 -31.539 47.748 1.00 92.88 83 HIS A N 1
ATOM 601 C CA . HIS A 1 83 ? -4.558 -31.798 46.348 1.00 92.88 83 HIS A CA 1
ATOM 602 C C . HIS A 1 83 ? -6.070 -31.947 46.124 1.00 92.88 83 HIS A C 1
ATOM 604 O O . HIS A 1 83 ? -6.580 -31.483 45.110 1.00 92.88 83 HIS A O 1
ATOM 610 N N . ARG A 1 84 ? -6.801 -32.513 47.096 1.00 92.31 84 ARG A N 1
ATOM 611 C CA . ARG A 1 84 ? -8.265 -32.697 47.067 1.00 92.31 84 ARG A CA 1
ATOM 612 C C . ARG A 1 84 ? -9.026 -31.423 46.691 1.00 92.31 84 ARG A C 1
ATOM 614 O O . ARG A 1 84 ? -9.949 -31.485 45.884 1.00 92.31 84 ARG A O 1
ATOM 621 N N . ASP A 1 85 ? -8.663 -30.297 47.300 1.00 87.75 85 ASP A N 1
ATOM 622 C CA . ASP A 1 85 ? -9.359 -29.025 47.094 1.00 87.75 85 ASP A CA 1
ATOM 623 C C . ASP A 1 85 ? -8.619 -28.119 46.078 1.00 87.75 85 ASP A C 1
ATOM 625 O O . ASP A 1 85 ? -9.153 -27.084 45.670 1.00 87.75 85 ASP A O 1
ATOM 629 N N . ALA A 1 86 ? -7.421 -28.511 45.614 1.00 91.75 86 ALA A N 1
ATOM 630 C CA . ALA A 1 86 ? -6.577 -27.715 44.715 1.00 91.75 86 ALA A CA 1
ATOM 631 C C . ALA A 1 86 ? -7.255 -27.403 43.374 1.00 91.75 86 ALA A C 1
ATOM 633 O O . ALA A 1 86 ? -7.256 -26.245 42.961 1.00 91.75 86 ALA A O 1
ATOM 634 N N . ASP A 1 87 ? -7.874 -28.393 42.725 1.00 91.81 87 ASP A N 1
ATOM 635 C CA . ASP A 1 87 ? -8.561 -28.196 41.439 1.00 91.81 87 ASP A CA 1
ATOM 636 C C . ASP A 1 87 ? -9.763 -27.248 41.570 1.00 91.81 87 ASP A C 1
ATOM 638 O O . ASP A 1 87 ? -10.001 -26.407 40.703 1.00 91.81 87 ASP A O 1
ATOM 642 N N . VAL A 1 88 ? -10.497 -27.330 42.685 1.00 92.38 88 VAL A N 1
ATOM 643 C CA . VAL A 1 88 ? -11.656 -26.468 42.972 1.00 92.38 88 VAL A CA 1
ATOM 644 C C . VAL A 1 88 ? -11.202 -25.030 43.236 1.00 92.38 88 VAL A C 1
ATOM 646 O O . VAL A 1 88 ? -11.774 -24.079 42.692 1.00 92.38 88 VAL A O 1
ATOM 649 N N . VAL A 1 89 ? -10.133 -24.853 44.019 1.00 93.44 89 VAL A N 1
ATOM 650 C CA . VAL A 1 89 ? -9.526 -23.539 44.270 1.00 93.44 89 VAL A CA 1
ATOM 651 C C . VAL A 1 89 ? -8.957 -22.954 42.973 1.00 93.44 89 VAL A C 1
ATOM 653 O O . VAL A 1 89 ? -9.265 -21.808 42.654 1.00 93.44 89 VAL A O 1
ATOM 656 N N . ALA A 1 90 ? -8.228 -23.732 42.170 1.00 94.81 90 ALA A N 1
ATOM 657 C CA . ALA A 1 90 ? -7.683 -23.294 40.884 1.00 94.81 90 ALA A CA 1
ATOM 658 C C . ALA A 1 90 ? -8.787 -22.914 39.882 1.00 94.81 90 ALA A C 1
ATOM 660 O O . ALA A 1 90 ? -8.700 -21.865 39.242 1.00 94.81 90 ALA A O 1
ATOM 661 N N . ALA A 1 91 ? -9.860 -23.705 39.781 1.00 95.69 91 ALA A N 1
ATOM 662 C CA . ALA A 1 91 ? -11.008 -23.396 38.932 1.00 95.69 91 ALA A CA 1
ATOM 663 C C . ALA A 1 91 ? -11.725 -22.110 39.379 1.00 95.69 91 ALA A C 1
ATOM 665 O O . ALA A 1 91 ? -12.027 -21.255 38.544 1.00 95.69 91 ALA A O 1
ATOM 666 N N . SER A 1 92 ? -11.949 -21.926 40.686 1.00 95.69 92 SER A N 1
ATOM 667 C CA . SER A 1 92 ? -12.568 -20.703 41.224 1.00 95.69 92 SER A CA 1
ATOM 668 C C . SER A 1 92 ? -11.676 -19.462 41.061 1.00 95.69 92 SER A C 1
ATOM 670 O O . SER A 1 92 ? -12.175 -18.383 40.733 1.00 95.69 92 SER A O 1
ATOM 672 N N . TRP A 1 93 ? -10.353 -19.612 41.187 1.00 96.19 93 TRP A N 1
ATOM 673 C CA . TRP A 1 93 ? -9.387 -18.544 40.927 1.00 96.19 93 TRP A CA 1
ATOM 674 C C . TRP A 1 93 ? -9.349 -18.168 39.442 1.00 96.19 93 TRP A C 1
ATOM 676 O O . TRP A 1 93 ? -9.449 -16.986 39.118 1.00 96.19 93 TRP A O 1
ATOM 686 N N . HIS A 1 94 ? -9.314 -19.147 38.531 1.00 97.38 94 HIS A N 1
ATOM 687 C CA . HIS A 1 94 ? -9.424 -18.901 37.089 1.00 97.38 94 HIS A CA 1
ATOM 688 C C . HIS A 1 94 ? -10.762 -18.257 36.704 1.00 97.38 94 HIS A C 1
ATOM 690 O O . HIS A 1 94 ? -10.772 -17.349 35.873 1.00 97.38 94 HIS A O 1
ATOM 696 N N . ALA A 1 95 ? -11.878 -18.662 37.316 1.00 96.44 95 ALA A N 1
ATOM 697 C CA . ALA A 1 95 ? -13.181 -18.035 37.097 1.00 96.44 95 ALA A CA 1
ATOM 698 C C . ALA A 1 95 ? -13.184 -16.567 37.559 1.00 96.44 95 ALA A C 1
ATOM 700 O O . ALA A 1 95 ? -13.543 -15.684 36.782 1.00 96.44 95 ALA A O 1
ATOM 701 N N . SER A 1 96 ? -12.697 -16.287 38.774 1.00 96.00 96 SER A N 1
ATOM 702 C CA . SER A 1 96 ? -12.581 -14.924 39.312 1.00 96.00 96 SER A CA 1
ATOM 703 C C . SER A 1 96 ? -11.628 -14.049 38.487 1.00 96.00 96 SER A C 1
ATOM 705 O O . SER A 1 96 ? -11.935 -12.893 38.195 1.00 96.00 96 SER A O 1
ATOM 707 N N . ALA A 1 97 ? -10.492 -14.596 38.045 1.00 96.31 97 ALA A N 1
ATOM 708 C CA . ALA A 1 97 ? -9.561 -13.907 37.156 1.00 96.31 97 ALA A CA 1
ATOM 709 C C . ALA A 1 97 ? -10.206 -13.604 35.794 1.00 96.31 97 ALA A C 1
ATOM 711 O O . ALA A 1 97 ? -10.123 -12.471 35.322 1.00 96.31 97 ALA A O 1
ATOM 712 N N . ARG A 1 98 ? -10.907 -14.575 35.190 1.00 96.50 98 ARG A N 1
ATOM 713 C CA . ARG A 1 98 ? -11.614 -14.410 33.910 1.00 96.50 98 ARG A CA 1
ATOM 714 C C . ARG A 1 98 ? -12.751 -13.393 34.002 1.00 96.50 98 ARG A C 1
ATOM 716 O O . ARG A 1 98 ? -12.910 -12.607 33.077 1.00 96.50 98 ARG A O 1
ATOM 723 N N . GLU A 1 99 ? -13.499 -13.361 35.102 1.00 96.88 99 GLU A N 1
ATOM 724 C CA . GLU A 1 99 ? -14.542 -12.356 35.345 1.00 96.88 99 GLU A CA 1
ATOM 725 C C . GLU A 1 99 ? -13.937 -10.951 35.503 1.00 96.88 99 GLU A C 1
ATOM 727 O O . GLU A 1 99 ? -14.363 -10.007 34.837 1.00 96.88 99 GLU A O 1
ATOM 732 N N . ARG A 1 100 ? -12.903 -10.802 36.343 1.00 96.31 100 ARG A N 1
ATOM 733 C CA . ARG A 1 100 ? -12.267 -9.502 36.623 1.00 96.31 100 ARG A CA 1
ATOM 734 C C . ARG A 1 100 ? -11.514 -8.936 35.420 1.00 96.31 100 ARG A C 1
ATOM 736 O O . ARG A 1 100 ? -11.543 -7.725 35.214 1.00 96.31 100 ARG A O 1
ATOM 743 N N . LEU A 1 101 ? -10.853 -9.786 34.634 1.00 96.88 101 LEU A N 1
ATOM 744 C CA . LEU A 1 101 ? -10.228 -9.390 33.371 1.00 96.88 101 LEU A CA 1
ATOM 745 C C . LEU A 1 101 ? -11.283 -9.144 32.292 1.00 96.88 101 LEU A C 1
ATOM 747 O O . LEU A 1 101 ? -11.215 -8.124 31.622 1.00 96.88 101 LEU A O 1
ATOM 751 N N . GLY A 1 102 ? -12.289 -10.014 32.162 1.00 97.00 102 GLY A N 1
ATOM 752 C CA . GLY A 1 102 ? -13.380 -9.856 31.197 1.00 97.00 102 GLY A CA 1
ATOM 753 C C . GLY A 1 102 ? -14.151 -8.550 31.383 1.00 97.00 102 GLY A C 1
ATOM 754 O O . GLY A 1 102 ? -14.400 -7.855 30.405 1.00 97.00 102 GLY A O 1
ATOM 755 N N . ARG A 1 103 ? -14.434 -8.158 32.634 1.00 96.75 103 ARG A N 1
ATOM 756 C CA . ARG A 1 103 ? -15.019 -6.848 32.956 1.00 96.75 103 ARG A CA 1
ATOM 757 C C . ARG A 1 103 ? -14.119 -5.697 32.499 1.00 96.75 103 ARG A C 1
ATOM 759 O O . ARG A 1 103 ? -14.599 -4.817 31.803 1.00 96.75 103 ARG A O 1
ATOM 766 N N . ARG A 1 104 ? -12.817 -5.742 32.804 1.00 96.69 104 ARG A N 1
ATOM 767 C CA . ARG A 1 104 ? -11.850 -4.715 32.370 1.00 96.69 104 ARG A CA 1
ATOM 768 C C . ARG A 1 104 ? -11.687 -4.636 30.853 1.00 96.69 104 ARG A C 1
ATOM 770 O O . ARG A 1 104 ? -11.529 -3.545 30.325 1.00 96.69 104 ARG A O 1
ATOM 777 N N . PHE A 1 105 ? -11.727 -5.766 30.150 1.00 97.12 105 PHE A N 1
ATOM 778 C CA . PHE A 1 105 ? -11.695 -5.786 28.688 1.00 97.12 105 PHE A CA 1
ATOM 779 C C . PHE A 1 105 ? -13.003 -5.270 28.076 1.00 97.12 105 PHE A C 1
ATOM 781 O O . PHE A 1 105 ? -12.943 -4.623 27.039 1.00 97.12 105 PHE A O 1
ATOM 788 N N . ALA A 1 106 ?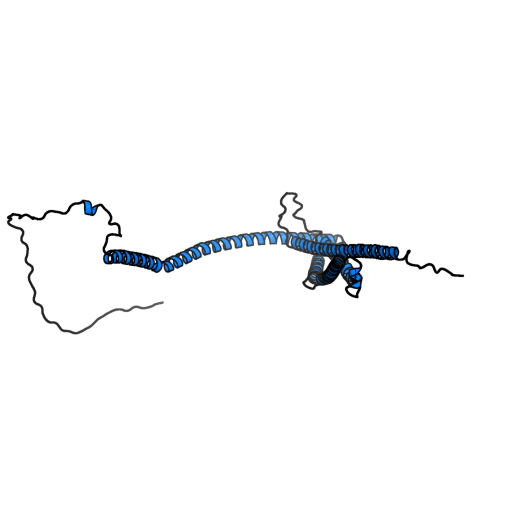 -14.157 -5.482 28.718 1.00 96.88 106 ALA A N 1
ATOM 789 C CA . ALA A 1 106 ? -15.416 -4.860 28.309 1.00 96.88 106 ALA A CA 1
ATOM 790 C C . ALA A 1 106 ? -15.408 -3.340 28.557 1.00 96.88 106 ALA A C 1
ATOM 792 O O . ALA A 1 106 ? -15.713 -2.584 27.644 1.00 96.88 106 ALA A O 1
ATOM 793 N N . GLU A 1 107 ? -14.977 -2.888 29.741 1.00 97.06 107 GLU A N 1
ATOM 794 C CA . GLU A 1 107 ? -14.782 -1.467 30.079 1.00 97.06 107 GLU A CA 1
ATOM 795 C C . GLU A 1 107 ? -13.819 -0.776 29.092 1.00 97.06 107 GLU A C 1
ATOM 797 O O . GLU A 1 107 ? -14.092 0.331 28.631 1.00 97.06 107 GLU A O 1
ATOM 802 N N . LEU A 1 108 ? -12.718 -1.446 28.726 1.00 97.88 108 LEU A N 1
ATOM 803 C CA . LEU A 1 108 ? -11.751 -0.955 27.743 1.00 97.88 108 LEU A CA 1
ATOM 804 C C . LEU A 1 108 ? -12.323 -0.939 26.320 1.00 97.88 108 LEU A C 1
ATOM 806 O O . LEU A 1 108 ? -12.173 0.067 25.642 1.00 97.88 108 LEU A O 1
ATOM 810 N N . ALA A 1 109 ? -13.007 -1.998 25.877 1.00 97.31 109 ALA A N 1
ATOM 811 C CA . ALA A 1 109 ? -13.636 -2.046 24.553 1.00 97.31 109 ALA A CA 1
ATOM 812 C C . ALA A 1 109 ? -14.771 -1.016 24.411 1.00 97.31 109 ALA A C 1
ATOM 814 O O . ALA A 1 109 ? -14.967 -0.442 23.345 1.00 97.31 109 ALA A O 1
ATOM 815 N N . GLU A 1 110 ? -15.494 -0.728 25.493 1.00 97.19 110 GLU A N 1
ATOM 816 C CA . GLU A 1 110 ? -16.465 0.362 25.548 1.00 97.19 110 GLU A CA 1
ATOM 817 C C . GLU A 1 110 ? -15.827 1.755 25.506 1.00 97.19 110 GLU A C 1
ATOM 819 O O . GLU A 1 110 ? -16.500 2.701 25.102 1.00 97.19 110 GLU A O 1
ATOM 824 N N . ALA A 1 111 ? -14.592 1.921 25.982 1.00 96.44 111 ALA A N 1
ATOM 825 C CA . ALA A 1 111 ? -13.853 3.179 25.881 1.00 96.44 111 ALA A CA 1
ATOM 826 C C . ALA A 1 111 ? -13.252 3.347 24.476 1.00 96.44 111 ALA A C 1
ATOM 828 O O . ALA A 1 111 ? -13.451 4.382 23.847 1.00 96.44 111 ALA A O 1
ATOM 829 N N . ASP A 1 112 ? -12.614 2.297 23.961 1.00 95.94 112 ASP A N 1
ATOM 830 C CA . ASP A 1 112 ? -12.070 2.186 22.605 1.00 95.94 112 ASP A CA 1
ATOM 831 C C . ASP A 1 112 ? -13.140 2.478 21.541 1.00 95.94 112 ASP A C 1
ATOM 833 O O . ASP A 1 112 ? -12.965 3.367 20.712 1.00 95.94 112 ASP A O 1
ATOM 837 N N . ALA A 1 113 ? -14.324 1.863 21.648 1.00 96.56 113 ALA A N 1
ATOM 838 C CA . ALA A 1 113 ? -15.443 2.122 20.740 1.00 96.56 113 ALA A CA 1
ATOM 839 C C . ALA A 1 113 ? -15.981 3.569 20.794 1.00 96.56 113 ALA A C 1
ATOM 841 O O . ALA A 1 113 ? -16.570 4.031 19.816 1.00 96.56 113 ALA A O 1
ATOM 842 N N . LYS A 1 114 ? -15.797 4.293 21.911 1.00 96.56 114 LYS A N 1
ATOM 843 C CA . LYS A 1 114 ? -16.154 5.721 22.022 1.00 96.56 114 LYS A CA 1
ATOM 844 C C . LYS A 1 114 ? -15.090 6.591 21.352 1.00 96.56 114 LYS A C 1
ATOM 846 O O . LYS A 1 114 ? -15.444 7.424 20.524 1.00 96.56 114 LYS A O 1
ATOM 851 N N . VAL A 1 115 ? -13.808 6.331 21.622 1.00 96.12 115 VAL A N 1
ATOM 852 C CA . VAL A 1 115 ? -12.679 7.021 20.971 1.00 96.12 115 VAL A CA 1
ATOM 853 C C . VAL A 1 115 ? -12.725 6.823 19.454 1.00 96.12 115 VAL A C 1
ATOM 855 O O . VAL A 1 115 ? -12.739 7.804 18.721 1.00 96.12 115 VAL A O 1
ATOM 858 N N . ALA A 1 116 ? -12.886 5.589 18.973 1.00 95.00 116 ALA A N 1
ATOM 859 C CA . ALA A 1 116 ? -12.998 5.287 17.545 1.00 95.00 116 ALA A CA 1
ATOM 860 C C . ALA A 1 116 ? -14.207 5.973 16.872 1.00 95.00 116 ALA A C 1
ATOM 862 O O . ALA A 1 116 ? -14.138 6.340 15.699 1.00 95.00 116 ALA A O 1
ATOM 863 N N . ALA A 1 117 ? -15.316 6.181 17.596 1.00 95.50 117 ALA A N 1
ATOM 864 C CA . ALA A 1 117 ? -16.469 6.926 17.086 1.00 95.50 117 ALA A CA 1
ATOM 865 C C . ALA A 1 117 ? -16.205 8.443 17.011 1.00 95.50 117 ALA A C 1
ATOM 867 O O . ALA A 1 117 ? -16.616 9.087 16.042 1.00 95.50 117 ALA A O 1
ATOM 868 N N . GLU A 1 118 ? -15.501 9.010 17.993 1.00 93.81 118 GLU A N 1
ATOM 869 C CA . GLU A 1 118 ? -15.070 10.414 17.988 1.00 93.81 118 GLU A CA 1
ATOM 870 C C . GLU A 1 118 ? -14.024 10.672 16.889 1.00 93.81 118 GLU A C 1
ATOM 872 O O . GLU A 1 118 ? -14.187 11.595 16.087 1.00 93.81 118 GLU A O 1
ATOM 877 N N . GLU A 1 119 ? -13.014 9.810 16.760 1.00 92.12 119 GLU A N 1
ATOM 878 C CA . GLU A 1 119 ? -12.020 9.843 15.680 1.00 92.12 119 GLU A CA 1
ATOM 879 C C . GLU A 1 119 ? -12.675 9.735 14.298 1.00 92.12 119 GLU A C 1
ATOM 881 O O . GLU A 1 119 ? -12.373 10.537 13.410 1.00 92.12 119 GLU A O 1
ATOM 886 N N . ALA A 1 120 ? -13.624 8.809 14.117 1.00 90.88 120 ALA A N 1
ATOM 887 C CA . ALA A 1 120 ? -14.373 8.676 12.870 1.00 90.88 120 ALA A CA 1
ATOM 888 C C . ALA A 1 120 ? -15.188 9.939 12.542 1.00 90.88 120 ALA A C 1
ATOM 890 O O . ALA A 1 120 ? -15.226 10.348 11.381 1.00 90.88 120 ALA A O 1
ATOM 891 N N . ALA A 1 121 ? -15.803 10.590 13.535 1.00 92.19 121 ALA A N 1
ATOM 892 C CA . ALA A 1 121 ? -16.534 11.841 13.331 1.00 92.19 121 ALA A CA 1
ATOM 893 C C . ALA A 1 121 ? -15.601 13.001 12.929 1.00 92.19 121 ALA A C 1
ATOM 895 O O . ALA A 1 121 ? -15.919 13.764 12.012 1.00 92.19 121 ALA A O 1
ATOM 896 N N . VAL A 1 122 ? -14.424 13.112 13.555 1.00 89.69 122 VAL A N 1
ATOM 897 C CA . VAL A 1 122 ? -13.421 14.128 13.193 1.00 89.69 122 VAL A CA 1
ATOM 898 C C . VAL A 1 122 ? -12.824 13.846 11.807 1.00 89.69 122 VAL A C 1
ATOM 900 O O . VAL A 1 122 ? -12.674 14.775 11.010 1.00 89.69 122 VAL A O 1
ATOM 903 N N . GLN A 1 123 ? -12.547 12.585 11.463 1.00 88.88 123 GLN A N 1
ATOM 904 C CA . GLN A 1 123 ? -12.066 12.219 10.128 1.00 88.88 123 GLN A CA 1
ATOM 905 C C . GLN A 1 123 ? -13.122 12.501 9.050 1.00 88.88 123 GLN A C 1
ATOM 907 O O . GLN A 1 123 ? -12.789 13.091 8.026 1.00 88.88 123 GLN A O 1
ATOM 912 N N . GLN A 1 124 ? -14.399 12.186 9.294 1.00 90.19 124 GLN A N 1
ATOM 913 C CA . GLN A 1 124 ? -15.499 12.552 8.390 1.00 90.19 124 GLN A CA 1
ATOM 914 C C . GLN A 1 124 ? -15.592 14.071 8.185 1.00 90.19 124 GLN A C 1
ATOM 916 O O . GLN A 1 124 ? -15.820 14.523 7.064 1.00 90.19 124 GLN A O 1
ATOM 921 N N . ALA A 1 125 ? -15.379 14.875 9.232 1.00 88.81 125 ALA A N 1
ATOM 922 C CA . ALA A 1 125 ? -15.358 16.331 9.109 1.00 88.81 125 ALA A CA 1
ATOM 923 C C . ALA A 1 125 ? -14.197 16.829 8.223 1.00 88.81 125 ALA A C 1
ATOM 925 O O . ALA A 1 125 ? -14.426 17.683 7.360 1.00 88.81 125 ALA A O 1
ATOM 926 N N . ARG A 1 126 ? -12.986 16.266 8.375 1.00 87.94 126 ARG A N 1
ATOM 927 C CA . ARG A 1 126 ? -11.826 16.558 7.505 1.00 87.94 126 ARG A CA 1
ATOM 928 C C . ARG A 1 126 ? -12.068 16.126 6.063 1.00 87.94 126 ARG A C 1
ATOM 930 O O . ARG A 1 126 ? -11.825 16.899 5.143 1.00 87.94 126 ARG A O 1
ATOM 937 N N . ASP A 1 127 ? -12.594 14.926 5.856 1.00 89.06 127 ASP A N 1
ATOM 938 C CA . ASP A 1 127 ? -12.835 14.367 4.525 1.00 89.06 127 ASP A CA 1
ATOM 939 C C . ASP A 1 127 ? -13.920 15.156 3.774 1.00 89.06 127 ASP A C 1
ATOM 941 O O . ASP A 1 127 ? -13.761 15.467 2.593 1.00 89.06 127 ASP A O 1
ATOM 945 N N . LEU A 1 128 ? -14.984 15.586 4.464 1.00 88.75 128 LEU A N 1
ATOM 946 C CA . LEU A 1 128 ? -15.990 16.495 3.904 1.00 88.75 128 LEU A CA 1
ATOM 947 C C . LEU A 1 128 ? -15.433 17.899 3.623 1.00 88.75 128 LEU A C 1
ATOM 949 O O . LEU A 1 128 ? -15.887 18.542 2.677 1.00 88.75 128 LEU A O 1
ATOM 953 N N . ALA A 1 129 ? -14.474 18.394 4.410 1.00 87.56 129 ALA A N 1
ATOM 954 C CA . ALA A 1 129 ? -13.792 19.656 4.123 1.00 87.56 129 ALA A CA 1
ATOM 955 C C . ALA A 1 129 ? -12.896 19.535 2.877 1.00 87.56 129 ALA A C 1
ATOM 957 O O . ALA A 1 129 ? -13.018 20.357 1.969 1.00 87.56 129 ALA A O 1
ATOM 958 N N . ALA A 1 130 ? -12.090 18.474 2.787 1.00 87.56 130 ALA A N 1
ATOM 959 C CA . ALA A 1 130 ? -11.217 18.185 1.651 1.00 87.56 130 ALA A CA 1
ATOM 960 C C . ALA A 1 130 ? -11.998 17.954 0.345 1.00 87.56 130 ALA A C 1
ATOM 962 O O . ALA A 1 130 ? -11.617 18.466 -0.704 1.00 87.56 130 ALA A O 1
ATOM 963 N N . LEU A 1 131 ? -13.136 17.253 0.389 1.00 87.00 131 LEU A N 1
ATOM 964 C CA . LEU A 1 131 ? -14.015 17.097 -0.778 1.00 87.00 131 LEU A CA 1
ATOM 965 C C . LEU A 1 131 ? -14.635 18.432 -1.226 1.00 87.00 131 LEU A C 1
ATOM 967 O O . LEU A 1 131 ? -14.788 18.668 -2.426 1.00 87.00 131 LEU A O 1
ATOM 971 N N . ARG A 1 132 ? -14.966 19.331 -0.286 1.00 86.00 132 ARG A N 1
ATOM 972 C CA . ARG A 1 132 ? -15.496 20.672 -0.598 1.00 86.00 132 ARG A CA 1
ATOM 973 C C . ARG A 1 132 ? -14.439 21.592 -1.200 1.00 86.00 132 ARG A C 1
ATOM 975 O O . ARG A 1 132 ? -14.761 22.299 -2.151 1.00 86.00 132 ARG A O 1
ATOM 982 N N . SER A 1 133 ? -13.206 21.592 -0.693 1.00 85.56 133 SER A N 1
ATOM 983 C CA . SER A 1 133 ? -12.111 22.374 -1.284 1.00 85.56 133 SER A CA 1
ATOM 984 C C . SER A 1 133 ? -11.709 21.824 -2.651 1.00 85.56 133 SER A C 1
ATOM 986 O O . SER A 1 133 ? -11.641 22.593 -3.606 1.00 85.56 133 SER A O 1
ATOM 988 N N . TRP A 1 134 ? -11.580 20.503 -2.795 1.00 86.69 134 TRP A N 1
ATOM 989 C CA . TRP A 1 134 ? -11.266 19.841 -4.065 1.00 86.69 134 TRP A CA 1
ATOM 990 C C . TRP A 1 134 ? -12.335 20.094 -5.142 1.00 86.69 134 TRP A C 1
ATOM 992 O O . TRP A 1 134 ? -12.006 20.452 -6.275 1.00 86.69 134 TRP A O 1
ATOM 1002 N N . GLY A 1 135 ? -13.622 20.003 -4.784 1.00 83.19 135 GLY A N 1
ATOM 1003 C CA . GLY A 1 135 ? -14.738 20.371 -5.663 1.00 83.19 135 GLY A CA 1
ATOM 1004 C C . GLY A 1 135 ? -14.827 21.876 -5.946 1.00 83.19 135 GLY A C 1
ATOM 1005 O O . GLY A 1 135 ? -15.113 22.275 -7.074 1.00 83.19 135 GLY A O 1
ATOM 1006 N N . GLY A 1 136 ? -14.518 22.724 -4.962 1.00 80.62 136 GLY A N 1
ATOM 1007 C CA . GLY A 1 136 ? -14.436 24.177 -5.134 1.00 80.62 136 GLY A CA 1
ATOM 1008 C C . GLY A 1 136 ? -13.312 24.594 -6.085 1.00 80.62 136 GLY A C 1
ATOM 1009 O O . GLY A 1 136 ? -13.523 25.438 -6.954 1.00 80.62 136 GLY A O 1
ATOM 1010 N N . ALA A 1 137 ? -12.147 23.953 -5.990 1.00 77.50 137 ALA A N 1
ATOM 1011 C CA . ALA A 1 137 ? -11.025 24.143 -6.901 1.00 77.50 137 ALA A CA 1
ATOM 1012 C C . ALA A 1 137 ? -11.318 23.598 -8.307 1.00 77.50 137 ALA A C 1
ATOM 1014 O O . ALA A 1 137 ? -10.945 24.230 -9.296 1.00 77.50 137 ALA A O 1
ATOM 1015 N N . ALA A 1 138 ? -12.043 22.479 -8.421 1.00 72.38 138 ALA A N 1
ATOM 1016 C CA . ALA A 1 138 ? -12.554 21.990 -9.701 1.00 72.38 138 ALA A CA 1
ATOM 1017 C C . ALA A 1 138 ? -13.475 23.029 -10.368 1.00 72.38 138 ALA A C 1
ATOM 1019 O O . ALA A 1 138 ? -13.244 23.419 -11.513 1.00 72.38 138 ALA A O 1
ATOM 1020 N N . ALA A 1 139 ? -14.454 23.553 -9.624 1.00 71.19 139 ALA A N 1
ATOM 1021 C CA . ALA A 1 139 ? -15.369 24.588 -10.102 1.00 71.19 139 ALA A CA 1
ATOM 1022 C C . ALA A 1 139 ? -14.646 25.898 -10.467 1.00 71.19 139 ALA A C 1
ATOM 1024 O O . ALA A 1 139 ? -14.926 26.480 -11.515 1.00 71.19 139 ALA A O 1
ATOM 1025 N N . ALA A 1 140 ? -13.681 26.344 -9.656 1.00 72.50 140 ALA A N 1
ATOM 1026 C CA . ALA A 1 140 ? -12.886 27.542 -9.928 1.00 72.50 140 ALA A CA 1
ATOM 1027 C C . ALA A 1 140 ? -12.007 27.387 -11.181 1.00 72.50 140 ALA A C 1
ATOM 1029 O O . ALA A 1 140 ? -11.947 28.293 -12.014 1.00 72.50 140 ALA A O 1
ATOM 1030 N N . ALA A 1 141 ? -11.366 26.229 -11.362 1.00 67.06 141 ALA A N 1
ATOM 1031 C CA . ALA A 1 141 ? -10.554 25.951 -12.541 1.00 67.06 141 ALA A CA 1
ATOM 1032 C C . ALA A 1 141 ? -11.416 25.831 -13.815 1.00 67.06 141 ALA A C 1
ATOM 1034 O O . ALA A 1 141 ? -11.033 26.354 -14.867 1.00 67.06 141 ALA A O 1
ATOM 1035 N N . ALA A 1 142 ? -12.594 25.201 -13.724 1.00 67.06 142 ALA A N 1
ATOM 1036 C CA . ALA A 1 142 ? -13.563 25.115 -14.817 1.00 67.06 142 ALA A CA 1
ATOM 1037 C C . ALA A 1 142 ? -14.106 26.503 -15.212 1.00 67.06 142 ALA A C 1
ATOM 1039 O O . ALA A 1 142 ? -14.070 26.865 -16.388 1.00 67.06 142 ALA A O 1
ATOM 1040 N N . ALA A 1 143 ? -14.507 27.329 -14.237 1.00 70.88 143 ALA A N 1
ATOM 1041 C CA . ALA A 1 143 ? -14.917 28.718 -14.467 1.00 70.88 143 ALA A CA 1
ATOM 1042 C C . ALA A 1 143 ? -13.778 29.582 -15.047 1.00 70.88 143 ALA A C 1
ATOM 1044 O O . ALA A 1 143 ? -14.018 30.464 -15.868 1.00 70.88 143 ALA A O 1
ATOM 1045 N N . GLY A 1 144 ? -12.527 29.289 -14.677 1.00 67.00 144 GLY A N 1
ATOM 1046 C CA . GLY A 1 144 ? -11.316 29.882 -15.250 1.00 67.00 144 GLY A CA 1
ATOM 1047 C C . GLY A 1 144 ? -10.915 29.349 -16.634 1.00 67.00 144 GLY A C 1
ATOM 1048 O O . GLY A 1 144 ? -9.790 29.621 -17.066 1.00 67.00 144 GLY A O 1
ATOM 1049 N N . GLY A 1 145 ? -11.776 28.567 -17.300 1.00 58.38 145 GLY A N 1
ATOM 1050 C CA . GLY A 1 145 ? -11.585 28.052 -18.663 1.00 58.38 145 GLY A CA 1
ATOM 1051 C C . GLY A 1 145 ? -10.428 27.061 -18.832 1.00 58.38 145 GLY A C 1
ATOM 1052 O O . GLY A 1 145 ? -9.991 26.825 -19.955 1.00 58.38 145 GLY A O 1
ATOM 1053 N N . ARG A 1 146 ? -9.888 26.524 -17.730 1.00 56.16 146 ARG A N 1
ATOM 1054 C CA . ARG A 1 146 ? -8.653 25.713 -17.707 1.00 56.16 146 ARG A CA 1
ATOM 1055 C C . ARG A 1 146 ? -8.786 24.385 -16.959 1.00 56.16 146 ARG A C 1
ATOM 1057 O O . ARG A 1 146 ? -7.840 23.604 -16.949 1.00 56.16 146 ARG A O 1
ATOM 1064 N N . GLY A 1 147 ? -9.925 24.141 -16.317 1.00 57.84 147 GLY A N 1
ATOM 1065 C CA . GLY A 1 147 ? -10.115 23.044 -15.376 1.00 57.84 147 GLY A CA 1
ATOM 1066 C C . GLY A 1 147 ? -11.149 22.009 -15.787 1.00 57.84 147 GLY A C 1
ATOM 1067 O O . GLY A 1 147 ? -12.091 22.281 -16.524 1.00 57.84 147 GLY A O 1
ATOM 1068 N N . LYS A 1 148 ? -10.946 20.826 -15.218 1.00 65.25 148 LYS A N 1
ATOM 1069 C CA . LYS A 1 148 ? -11.856 19.684 -15.192 1.00 65.25 148 LYS A CA 1
ATOM 1070 C C . LYS A 1 148 ? -12.835 19.798 -14.019 1.00 65.25 148 LYS A C 1
ATOM 1072 O O . LYS A 1 148 ? -12.443 20.291 -12.957 1.00 65.25 148 LYS A O 1
ATOM 1077 N N . GLY A 1 149 ? -14.069 19.327 -14.207 1.00 76.88 149 GLY A N 1
ATOM 1078 C CA . GLY A 1 149 ? -15.096 19.251 -13.162 1.00 76.88 149 GLY A CA 1
ATOM 1079 C C . GLY A 1 149 ? -14.724 18.293 -12.024 1.00 76.88 149 GLY A C 1
ATOM 1080 O O . GLY A 1 149 ? -13.708 17.597 -12.083 1.00 76.88 149 GLY A O 1
ATOM 1081 N N . LEU A 1 150 ? -15.541 18.237 -10.969 1.00 82.25 150 LEU A N 1
ATOM 1082 C CA . LEU A 1 150 ? -15.309 17.302 -9.859 1.00 82.25 150 LEU A CA 1
ATOM 1083 C C . LEU A 1 150 ? -15.434 15.851 -10.352 1.00 82.25 150 LEU A C 1
ATOM 1085 O O . LEU A 1 150 ? -14.624 14.993 -10.014 1.00 82.25 150 LEU A O 1
ATOM 1089 N N . GLU A 1 151 ? -16.405 15.613 -11.224 1.00 85.12 151 GLU A N 1
ATOM 1090 C CA . GLU A 1 151 ? -16.706 14.352 -11.892 1.00 85.12 151 GLU A CA 1
ATOM 1091 C C . GLU A 1 151 ? -15.526 13.902 -12.767 1.00 85.12 151 GLU A C 1
ATOM 1093 O O . GLU A 1 151 ? -15.072 12.763 -12.664 1.00 85.12 151 GLU A O 1
ATOM 1098 N N . ASP A 1 152 ? -14.961 14.822 -13.556 1.00 84.44 152 ASP A N 1
ATOM 1099 C CA . ASP A 1 152 ? -13.757 14.586 -14.361 1.00 84.44 152 ASP A CA 1
ATOM 1100 C C . ASP A 1 152 ? -12.532 14.263 -13.485 1.00 84.44 152 ASP A C 1
ATOM 1102 O O . ASP A 1 152 ? -11.721 13.407 -13.844 1.00 84.44 152 ASP A O 1
ATOM 1106 N N . ARG A 1 153 ? -12.361 14.955 -12.344 1.00 86.12 153 ARG A N 1
ATOM 1107 C CA . ARG A 1 153 ? -11.272 14.682 -11.386 1.00 86.12 153 ARG A CA 1
ATOM 1108 C C . ARG A 1 153 ? -11.428 13.293 -10.762 1.00 86.12 153 ARG A C 1
ATOM 1110 O O . ARG A 1 153 ? -10.444 12.562 -10.682 1.00 86.12 153 ARG A O 1
ATOM 1117 N N . ILE A 1 154 ? -12.649 12.899 -10.392 1.00 88.44 154 ILE A N 1
ATOM 1118 C CA . ILE A 1 154 ? -12.965 11.549 -9.898 1.00 88.44 154 ILE A CA 1
ATOM 1119 C C . ILE A 1 154 ? -12.686 10.496 -10.980 1.00 88.44 154 ILE A C 1
ATOM 1121 O O . ILE A 1 154 ? -12.042 9.491 -10.689 1.00 88.44 154 ILE A O 1
ATOM 1125 N N . GLN A 1 155 ? -13.084 10.733 -12.234 1.00 90.69 155 GLN A N 1
ATOM 1126 C CA . GLN A 1 155 ? -12.831 9.798 -13.337 1.00 90.69 155 GLN A CA 1
ATOM 1127 C C . GLN A 1 155 ? -11.332 9.661 -13.662 1.00 90.69 155 GLN A C 1
ATOM 1129 O O . GLN A 1 155 ? -10.865 8.565 -13.976 1.00 90.69 155 GLN A O 1
ATOM 1134 N N . VAL A 1 156 ? -10.553 10.745 -13.561 1.00 89.06 156 VAL A N 1
ATOM 1135 C CA . VAL A 1 156 ? -9.085 10.674 -13.663 1.00 89.06 156 VAL A CA 1
ATOM 1136 C C . VAL A 1 156 ? -8.498 9.883 -12.493 1.00 89.06 156 VAL A C 1
ATOM 1138 O O . VAL A 1 156 ? -7.627 9.049 -12.727 1.00 89.06 156 VAL A O 1
ATOM 1141 N N . LEU A 1 157 ? -8.983 10.083 -11.263 1.00 90.19 157 LEU A N 1
ATOM 1142 C CA . LEU A 1 157 ? -8.505 9.341 -10.093 1.00 90.19 157 LEU A CA 1
ATOM 1143 C C . LEU A 1 157 ? -8.788 7.837 -10.214 1.00 90.19 157 LEU A C 1
ATOM 1145 O O . LEU A 1 157 ? -7.882 7.038 -9.994 1.00 90.19 157 LEU A O 1
ATOM 1149 N N . ASP A 1 158 ? -9.996 7.448 -10.624 1.00 92.25 158 ASP A N 1
ATOM 1150 C CA . ASP A 1 158 ? -10.354 6.049 -10.896 1.00 92.25 158 ASP A CA 1
ATOM 1151 C C . ASP A 1 158 ? -9.482 5.444 -12.012 1.00 92.25 158 ASP A C 1
ATOM 1153 O O . ASP A 1 158 ? -8.909 4.366 -11.847 1.00 92.25 158 ASP A O 1
ATOM 1157 N N . GLY A 1 159 ? -9.270 6.180 -13.109 1.00 91.75 159 GLY A N 1
ATOM 1158 C CA . GLY A 1 159 ? -8.386 5.762 -14.200 1.00 91.75 159 GLY A CA 1
ATOM 1159 C C . GLY A 1 159 ? -6.917 5.593 -13.782 1.00 91.75 159 GLY A C 1
ATOM 1160 O O . GLY A 1 159 ? -6.245 4.673 -14.261 1.00 91.75 159 GLY A O 1
ATOM 1161 N N . VAL A 1 160 ? -6.417 6.436 -12.871 1.00 90.81 160 VAL A N 1
ATOM 1162 C CA . VAL A 1 160 ? -5.081 6.296 -12.265 1.00 90.81 160 VAL A CA 1
ATOM 1163 C C . VAL A 1 160 ? -5.044 5.099 -11.314 1.00 90.81 160 VAL A C 1
ATOM 1165 O O . VAL A 1 160 ? -4.128 4.292 -11.425 1.00 90.81 160 VAL A O 1
ATOM 1168 N N . LEU A 1 161 ? -6.032 4.934 -10.429 1.00 90.12 161 LEU A N 1
ATOM 1169 C CA . LEU A 1 161 ? -6.106 3.829 -9.464 1.00 90.12 161 LEU A CA 1
ATOM 1170 C C . LEU A 1 161 ? -6.212 2.471 -10.165 1.00 90.12 161 LEU A C 1
ATOM 1172 O O . LEU A 1 161 ? -5.359 1.608 -9.968 1.00 90.12 161 LEU A O 1
ATOM 1176 N N . SER A 1 162 ? -7.217 2.286 -11.022 1.00 90.56 162 SER A N 1
ATOM 1177 C CA . SER A 1 162 ? -7.418 1.079 -11.838 1.00 90.56 162 SER A CA 1
ATOM 1178 C C . SER A 1 162 ? -6.183 0.776 -12.699 1.00 90.56 162 SER A C 1
ATOM 1180 O O . SER A 1 162 ? -5.702 -0.361 -12.771 1.00 90.56 162 SER A O 1
ATOM 1182 N N . GLY A 1 163 ? -5.583 1.827 -13.264 1.00 88.75 163 GLY A N 1
ATOM 1183 C CA . GLY A 1 163 ? -4.295 1.767 -13.937 1.00 88.75 163 GLY A CA 1
ATOM 1184 C C . GLY A 1 163 ? -3.174 1.215 -13.051 1.00 88.75 163 GLY A C 1
ATOM 1185 O O . GLY A 1 163 ? -2.514 0.247 -13.438 1.00 88.75 163 GLY A O 1
ATOM 1186 N N . LEU A 1 164 ? -2.975 1.797 -11.871 1.00 88.94 164 LEU A N 1
ATOM 1187 C CA . LEU A 1 164 ? -1.927 1.445 -10.915 1.00 88.94 164 LEU A CA 1
ATOM 1188 C C . LEU A 1 164 ? -2.087 0.002 -10.417 1.00 88.94 164 LEU A C 1
ATOM 1190 O O . LEU A 1 164 ? -1.126 -0.764 -10.488 1.00 88.94 164 LEU A O 1
ATOM 1194 N N . TRP A 1 165 ? -3.307 -0.422 -10.063 1.00 87.00 165 TRP A N 1
ATOM 1195 C CA . TRP A 1 165 ? -3.622 -1.818 -9.729 1.00 87.00 165 TRP A CA 1
ATOM 1196 C C . TRP A 1 165 ? -3.280 -2.785 -10.878 1.00 87.00 165 TRP A C 1
ATOM 1198 O O . TRP A 1 165 ? -2.680 -3.833 -10.640 1.00 87.00 165 TRP A O 1
ATOM 1208 N N . SER A 1 166 ? -3.579 -2.428 -12.135 1.00 88.19 166 SER A N 1
ATOM 1209 C CA . SER A 1 166 ? -3.266 -3.275 -13.304 1.00 88.19 166 SER A CA 1
ATOM 1210 C C . SER A 1 166 ? -1.762 -3.413 -13.605 1.00 88.19 166 SER A C 1
ATOM 1212 O O . SER A 1 166 ? -1.331 -4.382 -14.240 1.00 88.19 166 SER A O 1
ATOM 1214 N N . VAL A 1 167 ? -0.945 -2.449 -13.167 1.00 88.31 167 VAL A N 1
ATOM 1215 C CA . VAL A 1 167 ? 0.501 -2.409 -13.440 1.00 88.31 167 VAL A CA 1
ATOM 1216 C C . VAL A 1 167 ? 1.320 -2.951 -12.267 1.00 88.31 167 VAL A C 1
ATOM 1218 O O . VAL A 1 167 ? 2.252 -3.719 -12.516 1.00 88.31 167 VAL A O 1
ATOM 1221 N N . GLY A 1 16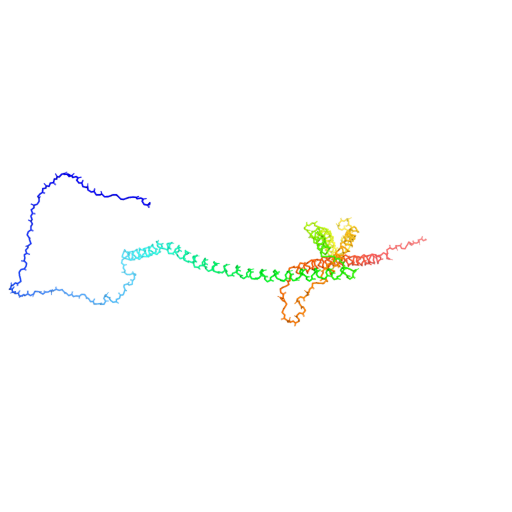8 ? 0.965 -2.586 -11.031 1.00 80.69 168 GLY A N 1
ATOM 1222 C CA . GLY A 1 168 ? 1.643 -2.976 -9.788 1.00 80.69 168 GLY A CA 1
ATOM 1223 C C . GLY A 1 168 ? 1.105 -4.243 -9.111 1.00 80.69 168 GLY A C 1
ATOM 1224 O O . GLY A 1 168 ? 1.746 -4.751 -8.196 1.00 80.69 168 GLY A O 1
ATOM 1225 N N . GLY A 1 169 ? -0.036 -4.792 -9.550 1.00 83.25 169 GLY A N 1
ATOM 1226 C CA . GLY A 1 169 ? -0.549 -6.067 -9.036 1.00 83.25 169 GLY A CA 1
ATOM 1227 C C . GLY A 1 169 ? 0.431 -7.243 -9.231 1.00 83.25 169 GLY A C 1
ATOM 1228 O O . GLY A 1 169 ? 1.311 -7.183 -10.095 1.00 83.25 169 GLY A O 1
ATOM 1229 N N . PRO A 1 170 ? 0.298 -8.345 -8.469 1.00 70.56 170 PRO A N 1
ATOM 1230 C CA . PRO A 1 170 ? 1.214 -9.484 -8.547 1.00 70.56 170 PRO A CA 1
ATOM 1231 C C . PRO A 1 170 ? 1.170 -10.146 -9.935 1.00 70.56 170 PRO A C 1
ATOM 1233 O O . PRO A 1 170 ? 0.136 -10.645 -10.371 1.00 70.56 170 PRO A O 1
ATOM 1236 N N . GLY A 1 171 ? 2.300 -10.139 -10.650 1.00 73.06 171 GLY A N 1
ATOM 1237 C CA . GLY A 1 171 ? 2.371 -10.577 -12.056 1.00 73.06 171 GLY A CA 1
ATOM 1238 C C . GLY A 1 171 ? 1.887 -9.535 -13.079 1.00 73.06 171 GLY A C 1
ATOM 1239 O O . GLY A 1 171 ? 1.867 -9.812 -14.283 1.00 73.06 171 GLY A O 1
ATOM 1240 N N . GLY A 1 172 ? 1.539 -8.331 -12.618 1.00 84.50 172 GLY A N 1
ATOM 1241 C CA . GLY A 1 172 ? 1.263 -7.146 -13.424 1.00 84.50 172 GLY A CA 1
ATOM 1242 C C . GLY A 1 172 ? 2.472 -6.694 -14.242 1.00 84.50 172 GLY A C 1
ATOM 1243 O O . GLY A 1 172 ? 3.568 -7.251 -14.160 1.00 84.50 172 GLY A O 1
ATOM 1244 N N . ARG A 1 173 ? 2.263 -5.683 -15.089 1.00 85.69 173 ARG A N 1
ATOM 1245 C CA . ARG A 1 173 ? 3.264 -5.244 -16.073 1.00 85.69 173 ARG A CA 1
ATOM 1246 C C . ARG A 1 173 ? 4.615 -4.884 -15.440 1.00 85.69 173 ARG A C 1
ATOM 1248 O O . ARG A 1 173 ? 5.639 -5.275 -15.987 1.00 85.69 173 ARG A O 1
ATOM 1255 N N . HIS A 1 174 ? 4.611 -4.197 -14.299 1.00 86.88 174 HIS A N 1
ATOM 1256 C CA . HIS A 1 174 ? 5.835 -3.835 -13.585 1.00 86.88 174 HIS A CA 1
ATOM 1257 C C . HIS A 1 174 ? 6.584 -5.082 -13.101 1.00 86.88 174 HIS A C 1
ATOM 1259 O O . HIS A 1 174 ? 7.722 -5.312 -13.491 1.00 86.88 174 HIS A O 1
ATOM 1265 N N . ALA A 1 175 ? 5.893 -5.971 -12.380 1.00 88.38 175 ALA A N 1
ATOM 1266 C CA . ALA A 1 175 ? 6.459 -7.228 -11.892 1.00 88.38 175 ALA A CA 1
ATOM 1267 C C . ALA A 1 175 ? 7.002 -8.145 -13.012 1.00 88.38 175 ALA A C 1
ATOM 1269 O O . ALA A 1 175 ? 7.874 -8.971 -12.754 1.00 88.38 175 ALA A O 1
ATOM 1270 N N . ARG A 1 176 ? 6.521 -8.021 -14.260 1.00 88.12 176 ARG A N 1
ATOM 1271 C CA . ARG A 1 176 ? 7.087 -8.733 -15.424 1.00 88.12 176 ARG A CA 1
ATOM 1272 C C . ARG A 1 176 ? 8.315 -8.054 -16.035 1.00 88.12 176 ARG A C 1
ATOM 1274 O O . ARG A 1 176 ? 9.146 -8.759 -16.601 1.00 88.12 176 ARG A O 1
ATOM 1281 N N . ALA A 1 177 ? 8.445 -6.733 -15.933 1.00 88.31 177 ALA A N 1
ATOM 1282 C CA . ALA A 1 177 ? 9.683 -6.038 -16.284 1.00 88.31 177 ALA A CA 1
ATOM 1283 C C . ALA A 1 177 ? 10.780 -6.366 -15.257 1.00 88.31 177 ALA A C 1
ATOM 1285 O O . ALA A 1 177 ? 11.864 -6.800 -15.648 1.00 88.31 177 ALA A O 1
ATOM 1286 N N . VAL A 1 178 ? 10.453 -6.288 -13.962 1.00 90.69 178 VAL A N 1
ATOM 1287 C CA . VAL A 1 178 ? 11.343 -6.660 -12.848 1.00 90.69 178 VAL A CA 1
ATOM 1288 C C . VAL A 1 178 ? 11.836 -8.101 -12.995 1.00 90.69 178 VAL A C 1
ATOM 1290 O O . VAL A 1 178 ? 13.031 -8.312 -13.149 1.00 90.69 178 VAL A O 1
ATOM 1293 N N . ARG A 1 179 ? 10.940 -9.084 -13.155 1.00 89.69 179 ARG A N 1
ATOM 1294 C CA . ARG A 1 179 ? 11.315 -10.506 -13.335 1.00 89.69 179 ARG A CA 1
ATOM 1295 C C . ARG A 1 179 ? 12.102 -10.862 -14.598 1.00 89.69 179 ARG A C 1
ATOM 1297 O O . ARG A 1 179 ? 12.580 -11.993 -14.701 1.00 89.69 179 ARG A O 1
ATOM 1304 N N . ARG A 1 180 ? 12.193 -9.973 -15.592 1.00 88.25 180 ARG A N 1
ATOM 1305 C CA . ARG A 1 180 ? 13.120 -10.155 -16.725 1.00 88.25 180 ARG A CA 1
ATOM 1306 C C . ARG A 1 180 ? 14.502 -9.601 -16.392 1.00 88.25 180 ARG A C 1
ATOM 1308 O O . ARG A 1 180 ? 15.488 -10.266 -16.687 1.00 88.25 180 ARG A O 1
ATOM 1315 N N . PHE A 1 181 ? 14.550 -8.438 -15.746 1.00 88.81 181 PHE A N 1
ATOM 1316 C CA . PHE A 1 181 ? 15.785 -7.833 -15.257 1.00 88.81 181 PHE A CA 1
ATOM 1317 C C . PHE A 1 181 ? 16.454 -8.692 -14.175 1.00 88.81 181 PHE A C 1
ATOM 1319 O O . PHE A 1 181 ? 17.635 -8.971 -14.309 1.00 88.81 181 PHE A O 1
ATOM 1326 N N . GLU A 1 182 ? 15.704 -9.193 -13.182 1.00 91.00 182 GLU A N 1
ATOM 1327 C CA . GLU A 1 182 ? 16.198 -10.120 -12.144 1.00 91.00 182 GLU A CA 1
ATOM 1328 C C . GLU A 1 182 ? 16.954 -11.299 -12.775 1.00 91.00 182 GLU A C 1
ATOM 1330 O O . GLU A 1 182 ? 18.123 -11.504 -12.488 1.00 91.00 182 GLU A O 1
ATOM 1335 N N . LYS A 1 183 ? 16.342 -11.998 -13.739 1.00 89.44 183 LYS A N 1
ATOM 1336 C CA . LYS A 1 183 ? 16.971 -13.139 -14.429 1.00 89.44 183 LYS A CA 1
ATOM 1337 C C . LYS A 1 183 ? 18.206 -12.766 -15.246 1.00 89.44 183 LYS A C 1
ATOM 1339 O O . LYS A 1 183 ? 19.137 -13.556 -15.351 1.00 89.44 183 LYS A O 1
ATOM 1344 N N . TRP A 1 184 ? 18.202 -11.592 -15.872 1.00 89.25 184 TRP A N 1
ATOM 1345 C CA . TRP A 1 184 ? 19.373 -11.083 -16.585 1.00 89.25 184 TRP A CA 1
ATOM 1346 C C . TRP A 1 184 ? 20.499 -10.717 -15.606 1.00 89.25 184 TRP A C 1
ATOM 1348 O O . TRP A 1 184 ? 21.660 -10.998 -15.886 1.00 89.25 184 TRP A O 1
ATOM 1358 N N . PHE A 1 185 ? 20.160 -10.193 -14.427 1.00 87.06 185 PHE A N 1
ATOM 1359 C CA . PHE A 1 185 ? 21.095 -9.896 -13.345 1.00 87.06 185 PHE A CA 1
ATOM 1360 C C . PHE A 1 185 ? 21.649 -11.175 -12.680 1.00 87.06 185 PHE A C 1
ATOM 1362 O O . PHE A 1 185 ? 22.842 -11.252 -12.383 1.00 87.06 185 PHE A O 1
ATOM 1369 N N . ASP A 1 186 ? 20.831 -12.223 -12.538 1.00 88.25 186 ASP A N 1
ATOM 1370 C CA . ASP A 1 186 ? 21.266 -13.566 -12.127 1.00 88.25 186 ASP A CA 1
ATOM 1371 C C . ASP A 1 186 ? 22.274 -14.152 -13.139 1.00 88.25 186 ASP A C 1
ATOM 1373 O O . ASP A 1 186 ? 23.297 -14.723 -12.761 1.00 88.25 186 ASP A O 1
ATOM 1377 N N . HIS A 1 187 ? 22.035 -13.976 -14.445 1.00 84.25 187 HIS A N 1
ATOM 1378 C CA . HIS A 1 187 ? 22.980 -14.396 -15.488 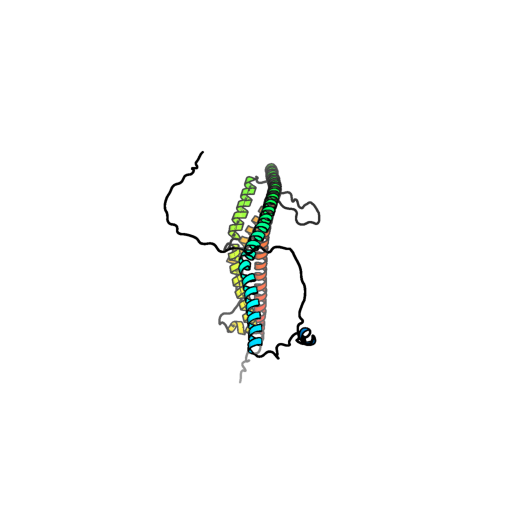1.00 84.25 187 HIS A CA 1
ATOM 1379 C C . HIS A 1 187 ? 24.264 -13.545 -15.504 1.00 84.25 187 HIS A C 1
ATOM 1381 O O . HIS A 1 187 ? 25.353 -14.093 -15.675 1.00 84.25 187 HIS A O 1
ATOM 1387 N N . LEU A 1 188 ? 24.157 -12.227 -15.301 1.00 83.25 188 LEU A N 1
ATOM 1388 C CA . LEU A 1 188 ? 25.286 -11.298 -15.174 1.00 83.25 188 LEU A CA 1
ATOM 1389 C C . LEU A 1 188 ? 26.200 -11.700 -14.011 1.00 83.25 188 LEU A C 1
ATOM 1391 O O . LEU A 1 188 ? 27.402 -11.879 -14.201 1.00 83.25 188 LEU A O 1
ATOM 1395 N N . THR A 1 189 ? 25.630 -11.894 -12.822 1.00 83.88 189 THR A N 1
ATOM 1396 C CA . THR A 1 189 ? 26.384 -12.295 -11.626 1.00 83.88 189 THR A CA 1
ATOM 1397 C C . THR A 1 189 ? 27.019 -13.674 -11.796 1.00 83.88 189 THR A C 1
ATOM 1399 O O . THR A 1 189 ? 28.217 -13.811 -11.549 1.00 83.88 189 THR A O 1
ATOM 1402 N N . ALA A 1 190 ? 26.299 -14.662 -12.339 1.00 82.69 190 ALA A N 1
ATOM 1403 C CA . ALA A 1 190 ? 26.869 -15.974 -12.662 1.00 82.69 190 ALA A CA 1
ATOM 1404 C C . ALA A 1 190 ? 28.031 -15.895 -13.678 1.00 82.69 190 ALA A C 1
ATOM 1406 O O . ALA A 1 190 ? 29.046 -16.578 -13.514 1.00 82.69 190 ALA A O 1
ATOM 1407 N N . ALA A 1 191 ? 27.931 -15.040 -14.704 1.00 76.94 191 ALA A N 1
ATOM 1408 C CA . ALA A 1 191 ? 29.009 -14.821 -15.670 1.00 76.94 191 ALA A CA 1
ATOM 1409 C C . ALA A 1 191 ? 30.235 -14.145 -15.026 1.00 76.94 191 ALA A C 1
ATOM 1411 O O . ALA A 1 191 ? 31.372 -14.534 -15.306 1.00 76.94 191 ALA A O 1
ATOM 1412 N N . MET A 1 192 ? 30.027 -13.172 -14.132 1.00 78.19 192 MET A N 1
ATOM 1413 C CA . MET A 1 192 ? 31.104 -12.534 -13.364 1.00 78.19 192 MET A CA 1
ATOM 1414 C C . MET A 1 192 ? 31.793 -13.531 -12.419 1.00 78.19 192 MET A C 1
ATOM 1416 O O . MET A 1 192 ? 33.023 -13.606 -12.411 1.00 78.19 192 MET A O 1
ATOM 1420 N N . GLU A 1 193 ? 31.035 -14.356 -11.692 1.00 80.25 193 GLU A N 1
ATOM 1421 C CA . GLU A 1 193 ? 31.594 -15.403 -10.828 1.00 80.25 193 GLU A CA 1
ATOM 1422 C C . GLU A 1 193 ? 32.408 -16.435 -11.621 1.00 80.25 193 GLU A C 1
ATOM 1424 O O . GLU A 1 193 ? 33.528 -16.763 -11.222 1.00 80.25 193 GLU A O 1
ATOM 1429 N N . ALA A 1 194 ? 31.913 -16.892 -12.776 1.00 74.94 194 ALA A N 1
ATOM 1430 C CA . ALA A 1 194 ? 32.644 -17.814 -13.648 1.00 74.94 194 ALA A CA 1
ATOM 1431 C C . ALA A 1 194 ? 33.984 -17.222 -14.131 1.00 74.94 194 ALA A C 1
ATOM 1433 O O . ALA A 1 194 ? 35.010 -17.909 -14.112 1.00 74.94 194 ALA A O 1
ATOM 1434 N N . ARG A 1 195 ? 34.013 -15.931 -14.495 1.00 73.31 195 ARG A N 1
ATOM 1435 C CA . ARG A 1 195 ? 35.242 -15.207 -14.881 1.00 73.31 195 ARG A CA 1
ATOM 1436 C C . ARG A 1 195 ? 36.245 -15.109 -13.730 1.00 73.31 195 ARG A C 1
ATOM 1438 O O . ARG A 1 195 ? 37.444 -15.287 -13.961 1.00 73.31 195 ARG A O 1
ATOM 1445 N N . CYS A 1 196 ? 35.769 -14.872 -12.507 1.00 72.50 196 CYS A N 1
ATOM 1446 C CA . CYS A 1 196 ? 36.600 -14.854 -11.301 1.00 72.50 196 CYS A CA 1
ATOM 1447 C C . CYS A 1 196 ? 37.159 -16.242 -10.946 1.00 72.50 196 CYS A C 1
ATOM 1449 O O . CYS A 1 196 ? 38.326 -16.344 -10.574 1.00 72.50 196 CYS A O 1
ATOM 1451 N N . GLN A 1 197 ? 36.363 -17.306 -11.081 1.00 70.56 197 GLN A N 1
ATOM 1452 C CA . GLN A 1 197 ? 36.780 -18.676 -10.753 1.00 70.56 197 GLN A CA 1
ATOM 1453 C C . GLN A 1 197 ? 37.742 -19.275 -11.793 1.00 70.56 197 GLN A C 1
ATOM 1455 O O . GLN A 1 197 ? 38.678 -19.980 -11.420 1.00 70.56 197 GLN A O 1
ATOM 1460 N N . ALA A 1 198 ? 37.547 -18.984 -13.084 1.00 65.44 198 ALA A N 1
ATOM 1461 C CA . ALA A 1 198 ? 38.340 -19.552 -14.180 1.00 65.44 198 ALA A CA 1
ATOM 1462 C C . ALA A 1 198 ? 39.479 -18.640 -14.692 1.00 65.44 198 ALA A C 1
ATOM 1464 O O . ALA A 1 198 ? 40.085 -18.931 -15.724 1.00 65.44 198 ALA A O 1
ATOM 1465 N N . GLY A 1 199 ? 39.792 -17.548 -13.983 1.00 60.44 199 GLY A N 1
ATOM 1466 C CA . GLY A 1 199 ? 40.991 -16.736 -14.231 1.00 60.44 199 GLY A CA 1
ATOM 1467 C C . GLY A 1 199 ? 41.003 -15.992 -15.572 1.00 60.44 199 GLY A C 1
ATOM 1468 O O . GLY A 1 199 ? 42.034 -15.951 -16.241 1.00 60.44 199 GLY A O 1
ATOM 1469 N N . GLY A 1 200 ? 39.870 -15.421 -15.991 1.00 63.22 200 GLY A N 1
ATOM 1470 C CA . GLY A 1 200 ? 39.757 -14.731 -17.282 1.00 63.22 200 GLY A CA 1
ATOM 1471 C C . GLY A 1 200 ? 39.526 -15.703 -18.441 1.00 63.22 200 GLY A C 1
ATOM 1472 O O . GLY A 1 200 ? 38.423 -16.231 -18.571 1.00 63.22 200 GLY A O 1
ATOM 1473 N N . LEU A 1 201 ? 40.544 -15.947 -19.277 1.00 55.06 201 LEU A N 1
ATOM 1474 C CA . LEU A 1 201 ? 40.441 -16.754 -20.511 1.00 55.06 201 LEU A CA 1
ATOM 1475 C C . LEU A 1 201 ? 39.853 -18.160 -20.305 1.00 55.06 201 LEU A C 1
ATOM 1477 O O . LEU A 1 201 ? 39.153 -18.670 -21.181 1.00 55.06 201 LEU A O 1
ATOM 1481 N N . GLY A 1 202 ? 40.068 -18.778 -19.137 1.00 52.19 202 GLY A N 1
ATOM 1482 C CA . GLY A 1 202 ? 39.475 -20.078 -18.815 1.00 52.19 202 GLY A CA 1
ATOM 1483 C C . GLY A 1 202 ? 37.941 -20.075 -18.849 1.00 52.19 202 GLY A C 1
ATOM 1484 O O . GLY A 1 202 ? 37.344 -21.089 -19.206 1.00 52.19 202 GLY A O 1
ATOM 1485 N N . ALA A 1 203 ? 37.297 -18.936 -18.566 1.00 52.59 203 ALA A N 1
ATOM 1486 C CA . ALA A 1 203 ? 35.840 -18.803 -18.602 1.00 52.59 203 ALA A CA 1
ATOM 1487 C C . ALA A 1 203 ? 35.262 -18.810 -20.027 1.00 52.59 203 ALA A C 1
ATOM 1489 O O . ALA A 1 203 ? 34.116 -19.213 -20.200 1.00 52.59 203 ALA A O 1
ATOM 1490 N N . LEU A 1 204 ? 36.034 -18.409 -21.049 1.00 52.41 204 LEU A N 1
ATOM 1491 C CA . LEU A 1 204 ? 35.595 -18.515 -22.447 1.00 52.41 204 LEU A CA 1
ATOM 1492 C C . LEU A 1 204 ? 35.627 -19.966 -22.952 1.00 52.41 204 LEU A C 1
ATOM 1494 O O . LEU A 1 204 ? 34.826 -20.332 -23.807 1.00 52.41 204 LEU A O 1
ATOM 1498 N N . MET A 1 205 ? 36.552 -20.788 -22.442 1.00 51.19 205 MET A N 1
ATOM 1499 C CA . MET A 1 205 ? 36.779 -22.147 -22.953 1.00 51.19 205 MET A CA 1
ATOM 1500 C C . MET A 1 205 ? 36.058 -23.250 -22.166 1.00 51.19 205 MET A C 1
ATOM 1502 O O . MET A 1 205 ? 35.770 -24.299 -22.737 1.00 51.19 205 MET A O 1
ATOM 1506 N N . ALA A 1 206 ? 35.771 -23.054 -20.875 1.00 49.31 206 ALA A N 1
ATOM 1507 C CA . ALA A 1 206 ? 35.259 -24.122 -20.006 1.00 49.31 206 ALA A CA 1
ATOM 1508 C C . ALA A 1 206 ? 33.823 -24.586 -20.331 1.00 49.31 206 ALA A C 1
ATOM 1510 O O . ALA A 1 206 ? 33.480 -25.736 -20.060 1.00 49.31 206 ALA A O 1
ATOM 1511 N N . SER A 1 207 ? 32.989 -23.711 -20.900 1.00 47.28 207 SER A N 1
ATO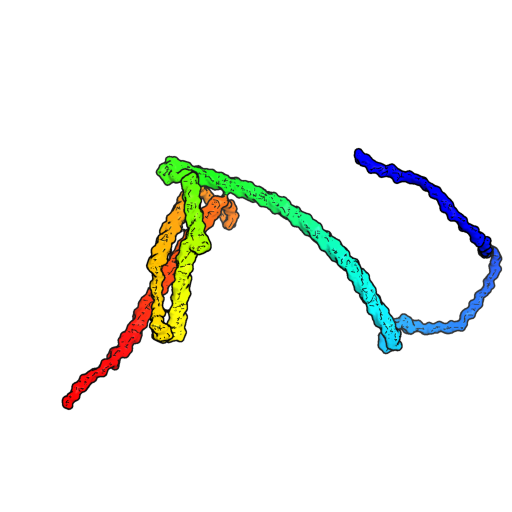M 1512 C CA . SER A 1 207 ? 31.575 -23.965 -21.227 1.00 47.28 207 SER A CA 1
ATOM 1513 C C . SER A 1 207 ? 31.321 -24.342 -22.691 1.00 47.28 207 SER A C 1
ATOM 1515 O O . SER A 1 207 ? 30.246 -24.845 -23.004 1.00 47.28 207 SER A O 1
ATOM 1517 N N . GLY A 1 208 ? 32.260 -24.066 -23.603 1.00 43.94 208 GLY A N 1
ATOM 1518 C CA . GLY A 1 208 ? 32.057 -24.184 -25.058 1.00 43.94 208 GLY A CA 1
ATOM 1519 C C . GLY A 1 208 ? 31.136 -23.116 -25.676 1.00 43.94 208 GLY A C 1
ATOM 1520 O O . GLY A 1 208 ? 31.047 -23.016 -26.897 1.00 43.94 208 GLY A O 1
ATOM 1521 N N . GLU A 1 209 ? 30.496 -22.293 -24.846 1.00 46.16 209 GLU A N 1
ATOM 1522 C CA . GLU A 1 209 ? 29.662 -21.152 -25.216 1.00 46.16 209 GLU A CA 1
ATOM 1523 C C . GLU A 1 209 ? 30.178 -19.935 -24.438 1.00 46.16 209 GLU A C 1
ATOM 1525 O O . GLU A 1 209 ? 30.255 -19.967 -23.206 1.00 46.16 209 GLU A O 1
ATOM 1530 N N . VAL A 1 210 ? 30.615 -18.889 -25.149 1.00 50.47 210 VAL A N 1
ATOM 1531 C CA . VAL A 1 210 ? 31.276 -17.736 -24.522 1.00 50.47 210 VAL A CA 1
ATOM 1532 C C . VAL A 1 210 ? 30.260 -16.952 -23.701 1.00 50.47 210 VAL A C 1
ATOM 1534 O O . VAL A 1 210 ? 29.325 -16.376 -24.254 1.00 50.47 210 VAL A O 1
ATOM 1537 N N . ALA A 1 211 ? 30.483 -16.886 -22.387 1.00 54.59 211 ALA A N 1
ATOM 1538 C CA . ALA A 1 211 ? 29.652 -16.151 -21.437 1.00 54.59 211 ALA A CA 1
ATOM 1539 C C . ALA A 1 211 ? 29.842 -14.622 -21.547 1.00 54.59 211 ALA A C 1
ATOM 1541 O O . ALA A 1 211 ? 30.261 -13.961 -20.591 1.00 54.59 211 ALA A O 1
ATOM 1542 N N . PHE A 1 212 ? 29.555 -14.061 -22.724 1.00 58.94 212 PHE A N 1
ATOM 1543 C CA . PHE A 1 212 ? 29.311 -12.633 -22.903 1.00 58.94 212 PHE A CA 1
ATOM 1544 C C . PHE A 1 212 ? 28.024 -12.234 -22.178 1.00 58.94 212 PHE A C 1
ATOM 1546 O O . PHE A 1 212 ? 27.024 -12.956 -22.206 1.00 58.94 212 PHE A O 1
ATOM 1553 N N . ILE A 1 213 ? 28.031 -11.054 -21.570 1.00 63.59 213 ILE A N 1
ATOM 1554 C CA . ILE A 1 213 ? 26.836 -10.427 -21.013 1.00 63.59 213 ILE A CA 1
ATOM 1555 C C . ILE A 1 213 ? 26.017 -9.909 -22.197 1.00 63.59 213 ILE A C 1
ATOM 1557 O O . ILE A 1 213 ? 26.292 -8.846 -22.752 1.00 63.59 213 ILE A O 1
ATOM 1561 N N . GLY A 1 214 ? 25.026 -10.696 -22.618 1.00 63.31 214 GLY A N 1
ATOM 1562 C CA . GLY A 1 214 ? 24.073 -10.270 -23.638 1.00 63.31 214 GLY A CA 1
ATOM 1563 C C . GLY A 1 214 ? 23.317 -9.017 -23.192 1.00 63.31 214 GLY A C 1
ATOM 1564 O O . GLY A 1 214 ? 22.924 -8.903 -22.026 1.00 63.31 214 GLY A O 1
ATOM 1565 N N . GLU A 1 215 ? 23.095 -8.085 -24.124 1.00 68.06 215 GLU A N 1
ATOM 1566 C CA . GLU A 1 215 ? 22.194 -6.957 -23.882 1.00 68.06 215 GLU A CA 1
ATOM 1567 C C . GLU A 1 215 ? 20.815 -7.458 -23.441 1.00 68.06 215 GLU A C 1
ATOM 1569 O O . GLU A 1 215 ? 20.300 -8.458 -23.952 1.00 68.06 215 GLU A O 1
ATOM 1574 N N . LEU A 1 216 ? 20.199 -6.739 -22.503 1.00 72.88 216 LEU A N 1
ATOM 1575 C CA . LEU A 1 216 ? 18.827 -7.006 -22.108 1.00 72.88 216 LEU A CA 1
ATOM 1576 C C . LEU A 1 216 ? 17.895 -6.716 -23.297 1.00 72.88 216 LEU A C 1
ATOM 1578 O O . LEU A 1 216 ? 18.046 -5.710 -23.988 1.00 72.88 216 LEU A O 1
ATOM 1582 N N . ASP A 1 217 ? 16.960 -7.640 -23.545 1.00 78.44 217 ASP A N 1
ATOM 1583 C CA . ASP A 1 217 ? 16.037 -7.657 -24.688 1.00 78.44 217 ASP A CA 1
ATOM 1584 C C . ASP A 1 217 ? 15.526 -6.243 -25.050 1.00 78.44 217 ASP A C 1
ATOM 1586 O O . ASP A 1 217 ? 14.919 -5.586 -24.198 1.00 78.44 217 ASP A O 1
ATOM 1590 N N . PRO A 1 218 ? 15.705 -5.748 -26.293 1.00 77.31 218 PRO A N 1
ATOM 1591 C CA . PRO A 1 218 ? 15.210 -4.427 -26.675 1.00 77.31 218 PRO A CA 1
ATOM 1592 C C . PRO A 1 218 ? 13.695 -4.275 -26.456 1.00 77.31 218 PRO A C 1
ATOM 1594 O O . PRO A 1 218 ? 13.241 -3.177 -26.133 1.00 77.31 218 PRO A O 1
ATOM 1597 N N . ALA A 1 219 ? 12.912 -5.361 -26.514 1.00 82.25 219 ALA A N 1
ATOM 1598 C CA . ALA A 1 219 ? 11.491 -5.325 -26.171 1.00 82.25 219 ALA A CA 1
ATOM 1599 C C . ALA A 1 219 ? 11.237 -5.099 -24.664 1.00 82.25 219 ALA A C 1
ATOM 1601 O O . ALA A 1 219 ? 10.222 -4.501 -24.303 1.00 82.25 219 ALA A O 1
ATOM 1602 N N . TRP A 1 220 ? 12.153 -5.499 -23.772 1.00 87.12 220 TRP A N 1
ATOM 1603 C CA . TRP A 1 220 ? 12.128 -5.082 -22.362 1.00 87.12 220 TRP A CA 1
ATOM 1604 C C . TRP A 1 220 ? 12.402 -3.581 -22.235 1.00 87.12 220 TRP A C 1
ATOM 1606 O O . TRP A 1 220 ? 11.676 -2.891 -21.520 1.00 87.12 220 TRP A O 1
ATOM 1616 N N . ARG A 1 221 ? 13.381 -3.051 -22.977 1.00 85.25 221 ARG A N 1
ATOM 1617 C CA . ARG A 1 221 ? 13.736 -1.620 -22.954 1.00 85.25 221 ARG A CA 1
ATOM 1618 C C . ARG A 1 221 ? 12.586 -0.739 -23.468 1.00 85.25 221 ARG A C 1
ATOM 1620 O O . ARG A 1 221 ? 12.315 0.323 -22.899 1.00 85.25 221 ARG A O 1
ATOM 1627 N N . ASP A 1 222 ? 11.828 -1.217 -24.457 1.00 87.38 222 ASP A N 1
ATOM 1628 C CA . ASP A 1 222 ? 10.564 -0.613 -24.906 1.00 87.38 222 ASP A CA 1
ATOM 1629 C C . ASP A 1 222 ? 9.419 -0.783 -23.884 1.00 87.38 222 ASP A C 1
ATOM 1631 O O . ASP A 1 222 ? 8.666 0.171 -23.628 1.00 87.38 222 ASP A O 1
ATOM 1635 N N . GLU A 1 223 ? 9.282 -1.956 -23.247 1.00 86.94 223 GLU A N 1
ATOM 1636 C CA . GLU A 1 223 ? 8.325 -2.180 -22.150 1.00 86.94 223 GLU A CA 1
ATOM 1637 C C . GLU A 1 223 ? 8.576 -1.231 -20.966 1.00 86.94 223 GLU A C 1
ATOM 1639 O O . GLU A 1 223 ? 7.600 -0.734 -20.397 1.00 86.94 223 GLU A O 1
ATOM 1644 N N . VAL A 1 224 ? 9.838 -0.943 -20.629 1.00 87.56 224 VAL A N 1
ATOM 1645 C CA . VAL A 1 224 ? 10.256 -0.001 -19.575 1.00 87.56 224 VAL A CA 1
ATOM 1646 C C . VAL A 1 224 ? 10.076 1.450 -20.016 1.00 87.56 224 VAL A C 1
ATOM 1648 O O . VAL A 1 224 ? 9.412 2.217 -19.320 1.00 87.56 224 VAL A O 1
ATOM 1651 N N . SER A 1 225 ? 10.530 1.826 -21.213 1.00 88.62 225 SER A N 1
ATOM 1652 C CA . SER A 1 225 ? 10.346 3.183 -21.758 1.00 88.62 225 SER A CA 1
ATOM 1653 C C . SER A 1 225 ? 8.871 3.601 -21.791 1.00 88.62 225 SER A C 1
ATOM 1655 O O . SER A 1 225 ? 8.514 4.749 -21.514 1.00 88.62 225 SER A O 1
ATOM 1657 N N . SER A 1 226 ? 7.981 2.654 -22.093 1.00 90.56 226 SER A N 1
ATOM 1658 C CA . SER A 1 226 ? 6.530 2.861 -22.073 1.00 90.56 226 SER A CA 1
ATOM 1659 C C . SER A 1 226 ? 5.863 2.535 -20.721 1.00 90.56 226 SER A C 1
ATOM 1661 O O . SER A 1 226 ? 4.648 2.726 -20.589 1.00 90.56 226 SER A O 1
ATOM 1663 N N . LEU A 1 227 ? 6.600 2.052 -19.711 1.00 89.62 227 LEU A N 1
ATOM 1664 C CA . LEU A 1 227 ? 6.195 2.092 -18.297 1.00 89.62 227 LEU A CA 1
ATOM 1665 C C . LEU A 1 227 ? 6.426 3.500 -17.759 1.00 89.62 227 LEU A C 1
ATOM 1667 O O . LEU A 1 227 ? 5.456 4.133 -17.346 1.00 89.62 227 LEU A O 1
ATOM 1671 N N . SER A 1 228 ? 7.656 4.012 -17.849 1.00 91.12 228 SER A N 1
ATOM 1672 C CA . SER A 1 228 ? 8.050 5.320 -17.312 1.00 91.12 228 SER A CA 1
ATOM 1673 C C . SER A 1 228 ? 7.172 6.439 -17.870 1.00 91.12 228 SER A C 1
ATOM 1675 O O . SER A 1 228 ? 6.486 7.103 -17.103 1.00 91.12 228 SER A O 1
ATOM 1677 N N . ARG A 1 229 ? 6.998 6.529 -19.200 1.00 92.38 229 ARG A N 1
ATOM 1678 C CA . ARG A 1 229 ? 6.075 7.504 -19.832 1.00 92.38 229 ARG A CA 1
ATOM 1679 C C . ARG A 1 229 ? 4.630 7.438 -19.310 1.00 92.38 229 ARG A C 1
ATOM 1681 O O . ARG A 1 229 ? 3.938 8.454 -19.295 1.00 92.38 229 ARG A O 1
ATOM 1688 N N . LYS A 1 230 ? 4.146 6.255 -18.910 1.00 91.06 230 LYS A N 1
ATOM 1689 C CA . LYS A 1 230 ? 2.789 6.066 -18.366 1.00 91.06 230 LYS A CA 1
ATOM 1690 C C . LYS A 1 230 ? 2.724 6.429 -16.877 1.00 91.06 230 LYS A C 1
ATOM 1692 O O . LYS A 1 230 ? 1.760 7.064 -16.460 1.00 91.06 230 LYS A O 1
ATOM 1697 N N . LEU A 1 231 ? 3.762 6.093 -16.112 1.00 90.38 231 LEU A N 1
ATOM 1698 C CA . LEU A 1 231 ? 3.929 6.482 -14.711 1.00 90.38 231 LEU A CA 1
ATOM 1699 C C . LEU A 1 231 ? 4.113 8.005 -14.568 1.00 90.38 231 LEU A C 1
ATOM 1701 O O . LEU A 1 231 ? 3.446 8.606 -13.735 1.00 90.38 231 LEU A O 1
ATOM 1705 N N . ASP A 1 232 ? 4.900 8.659 -15.425 1.00 92.19 232 ASP A N 1
ATOM 1706 C CA . ASP A 1 232 ? 5.042 10.124 -15.468 1.00 92.19 232 ASP A CA 1
ATOM 1707 C C . ASP A 1 232 ? 3.739 10.829 -15.872 1.00 92.19 232 ASP A C 1
ATOM 1709 O O . ASP A 1 232 ? 3.403 11.888 -15.335 1.00 92.19 232 ASP A O 1
ATOM 1713 N N . SER A 1 233 ? 2.951 10.227 -16.772 1.00 92.44 233 SER A N 1
ATOM 1714 C CA . SER A 1 233 ? 1.611 10.726 -17.103 1.00 92.44 233 SER A CA 1
ATOM 1715 C C . SER A 1 233 ? 0.685 10.679 -15.882 1.00 92.44 233 SER A C 1
ATOM 1717 O O . SER A 1 233 ? 0.025 11.674 -15.581 1.00 92.44 233 SER A O 1
ATOM 1719 N N . TRP A 1 234 ? 0.698 9.579 -15.122 1.00 92.69 234 TRP A N 1
ATOM 1720 C CA . TRP A 1 234 ? -0.042 9.466 -13.861 1.00 92.69 234 TRP A CA 1
ATOM 1721 C C . TRP A 1 234 ? 0.488 10.389 -12.765 1.00 92.69 234 TRP A C 1
ATOM 1723 O O . TRP A 1 234 ? -0.312 11.008 -12.077 1.00 92.69 234 TRP A O 1
ATOM 1733 N N . ARG A 1 235 ? 1.807 10.554 -12.625 1.00 90.38 235 ARG A N 1
ATOM 1734 C CA . ARG A 1 235 ? 2.430 11.518 -11.703 1.00 90.38 235 ARG A CA 1
ATOM 1735 C C . ARG A 1 235 ? 1.943 12.938 -11.992 1.00 90.38 235 ARG A C 1
ATOM 1737 O O . ARG A 1 235 ? 1.504 13.632 -11.083 1.00 90.38 235 ARG A O 1
ATOM 1744 N N . THR A 1 236 ? 1.951 13.331 -13.265 1.00 89.06 236 THR A N 1
ATOM 1745 C CA . THR A 1 236 ? 1.450 14.638 -13.718 1.00 89.06 236 THR A CA 1
ATOM 1746 C C . THR A 1 236 ? -0.049 14.799 -13.443 1.00 89.06 236 THR A C 1
ATOM 1748 O O . THR A 1 236 ? -0.476 15.850 -12.971 1.00 89.06 236 THR A O 1
ATOM 1751 N N . GLN A 1 237 ? -0.851 13.756 -13.683 1.00 88.88 237 GLN A N 1
ATOM 1752 C CA . GLN A 1 237 ? -2.288 13.753 -13.379 1.00 88.88 237 GLN A CA 1
ATOM 1753 C C . GLN A 1 237 ? -2.560 13.840 -11.871 1.00 88.88 237 GLN A C 1
ATOM 1755 O O . GLN A 1 237 ? -3.421 14.611 -11.462 1.00 88.88 237 GLN A O 1
ATOM 1760 N N . LEU A 1 238 ? -1.808 13.117 -11.038 1.00 87.31 238 LEU A N 1
ATOM 1761 C CA . LEU A 1 238 ? -1.919 13.175 -9.579 1.00 87.31 238 LEU A CA 1
ATOM 1762 C C . LEU A 1 238 ? -1.596 14.579 -9.056 1.00 87.31 238 LEU A C 1
ATOM 1764 O O . LEU A 1 238 ? -2.389 15.115 -8.292 1.00 87.31 238 LEU A O 1
ATOM 1768 N N . SER A 1 239 ? -0.528 15.227 -9.534 1.00 85.50 239 SER A N 1
ATOM 1769 C CA . SER A 1 239 ? -0.230 16.622 -9.168 1.00 85.50 239 SER A CA 1
ATOM 1770 C C . SER A 1 239 ? -1.305 17.620 -9.634 1.00 85.50 239 SER A C 1
ATOM 1772 O O . SER A 1 239 ? -1.568 18.593 -8.938 1.00 85.50 239 SER A O 1
ATOM 1774 N N . GLN A 1 240 ? -1.980 17.373 -10.765 1.00 83.94 240 GLN A N 1
ATOM 1775 C CA . GLN A 1 240 ? -3.138 18.173 -11.210 1.00 83.94 240 GLN A CA 1
ATOM 1776 C C . GLN A 1 240 ? -4.424 17.903 -10.406 1.00 83.94 240 GLN A C 1
ATOM 1778 O O . GLN A 1 240 ? -5.345 18.718 -10.422 1.00 83.94 240 GLN A O 1
ATOM 1783 N N . LEU A 1 241 ? -4.516 16.755 -9.729 1.00 82.94 241 LEU A N 1
ATOM 1784 C CA . LEU A 1 241 ? -5.611 16.413 -8.816 1.00 82.94 241 LEU A CA 1
ATOM 1785 C C . LEU A 1 241 ? -5.355 16.925 -7.395 1.00 82.94 241 LEU A C 1
ATOM 1787 O O . LEU A 1 241 ? -6.314 17.245 -6.698 1.00 82.94 241 LEU A O 1
ATOM 1791 N N . GLU A 1 242 ? -4.091 17.000 -6.987 1.00 79.88 242 GLU A N 1
ATOM 1792 C CA . GLU A 1 242 ? -3.625 17.560 -5.715 1.00 79.88 242 GLU A CA 1
ATOM 1793 C C . GLU A 1 242 ? -3.840 19.086 -5.654 1.00 79.88 242 GLU A C 1
ATOM 1795 O O . GLU A 1 242 ? -4.228 19.615 -4.613 1.00 79.88 242 GLU A O 1
ATOM 1800 N N . ASP A 1 243 ? -3.707 19.776 -6.794 1.00 70.94 243 ASP A N 1
ATOM 1801 C CA . ASP A 1 243 ? -3.978 21.211 -6.945 1.00 70.94 243 ASP A CA 1
ATOM 1802 C C . ASP A 1 243 ? -5.434 21.577 -6.571 1.00 70.94 243 ASP A C 1
ATOM 1804 O O . ASP A 1 243 ? -6.403 21.272 -7.288 1.00 70.94 243 ASP A O 1
ATOM 1808 N N . GLY A 1 244 ? -5.586 22.216 -5.406 1.00 63.19 244 GLY A N 1
ATOM 1809 C CA . GLY A 1 244 ? -6.868 22.591 -4.803 1.00 63.19 244 GLY A CA 1
ATOM 1810 C C . GLY A 1 244 ? -7.227 21.889 -3.490 1.00 63.19 244 GLY A C 1
ATOM 1811 O O . GLY A 1 244 ? -8.248 22.227 -2.889 1.00 63.19 244 GLY A O 1
ATOM 1812 N N . ILE A 1 245 ? -6.419 20.934 -3.028 1.00 68.88 245 ILE A N 1
ATOM 1813 C CA . ILE A 1 245 ? -6.517 20.392 -1.667 1.00 68.88 245 ILE A CA 1
ATOM 1814 C C . ILE A 1 245 ? -5.665 21.287 -0.753 1.00 68.88 245 ILE A C 1
ATOM 1816 O O . ILE A 1 245 ? -4.510 21.541 -1.092 1.00 68.88 245 ILE A O 1
ATOM 1820 N N . PRO A 1 246 ? -6.187 21.790 0.381 1.00 61.38 246 PRO A N 1
ATOM 1821 C CA . PRO A 1 246 ? -5.355 22.473 1.359 1.00 61.38 246 PRO A CA 1
ATOM 1822 C C . PRO A 1 246 ? -4.391 21.461 1.979 1.00 61.38 246 PRO A C 1
ATOM 1824 O O . PRO A 1 246 ? -4.821 20.420 2.480 1.00 61.38 246 PRO A O 1
ATOM 1827 N N . ASP A 1 247 ? -3.098 21.774 1.962 1.00 57.31 247 ASP A N 1
ATOM 1828 C CA . ASP A 1 247 ? -2.150 21.075 2.817 1.00 57.31 247 ASP A CA 1
ATOM 1829 C C . ASP A 1 247 ? -2.313 21.603 4.248 1.00 57.31 247 ASP A C 1
ATOM 1831 O O . ASP A 1 247 ? -1.848 22.693 4.590 1.00 57.31 247 ASP A O 1
ATOM 1835 N N . ASP A 1 248 ? -2.987 20.818 5.094 1.00 53.34 248 ASP A N 1
ATOM 1836 C CA . ASP A 1 248 ? -3.116 21.086 6.533 1.00 53.34 248 ASP A CA 1
ATOM 1837 C C . ASP A 1 248 ? -1.737 21.126 7.251 1.00 53.34 248 ASP A C 1
ATOM 1839 O O . ASP A 1 248 ? -1.665 21.484 8.432 1.00 53.34 248 ASP A O 1
ATOM 1843 N N . GLY A 1 249 ? -0.647 20.780 6.545 1.00 49.81 249 GLY A N 1
ATOM 1844 C CA . GLY A 1 249 ? 0.755 20.879 6.954 1.00 49.81 249 GLY A CA 1
ATOM 1845 C C . GLY A 1 249 ? 1.431 22.253 6.800 1.00 49.81 249 GLY A C 1
ATOM 1846 O O . GLY A 1 249 ? 2.525 22.425 7.335 1.00 49.81 249 GLY A O 1
ATOM 1847 N N . GLU A 1 250 ? 0.820 23.279 6.177 1.00 42.56 250 GLU A N 1
ATOM 1848 C CA . GLU A 1 250 ? 1.430 24.636 6.166 1.00 42.56 250 GLU A CA 1
ATOM 1849 C C . GLU A 1 250 ? 1.469 25.314 7.558 1.00 42.56 250 GLU A C 1
ATOM 1851 O O . GLU A 1 250 ? 2.089 26.368 7.746 1.00 42.56 250 GLU A O 1
ATOM 1856 N N . GLY A 1 251 ? 0.897 24.675 8.582 1.00 41.66 251 GLY A N 1
ATOM 1857 C CA . GLY A 1 251 ? 1.192 24.969 9.981 1.00 41.66 251 GLY A CA 1
ATOM 1858 C C . GLY A 1 251 ? 2.627 24.587 10.360 1.00 41.66 251 GLY A C 1
ATOM 1859 O O . GLY A 1 251 ? 2.843 23.529 10.940 1.00 41.66 251 GLY A O 1
ATOM 1860 N N . LYS A 1 252 ? 3.601 25.473 10.096 1.00 43.94 252 LYS A N 1
ATOM 1861 C CA . LYS A 1 252 ? 5.006 25.327 10.532 1.00 43.94 252 LYS A CA 1
ATOM 1862 C C . LYS A 1 252 ? 5.135 25.187 12.058 1.00 43.94 252 LYS A C 1
ATOM 1864 O O . LYS A 1 252 ? 5.330 26.174 12.769 1.00 43.94 252 LYS A O 1
ATOM 1869 N N . GLY A 1 253 ? 5.095 23.950 12.533 1.00 39.12 253 GLY A N 1
ATOM 1870 C CA . GLY A 1 253 ? 5.417 23.529 13.891 1.00 39.12 253 GLY A CA 1
ATOM 1871 C C . GLY A 1 253 ? 6.095 22.163 13.849 1.00 39.12 253 GLY A C 1
ATOM 1872 O O . GLY A 1 253 ? 5.757 21.322 13.022 1.00 39.12 253 GLY A O 1
ATOM 1873 N N . GLU A 1 254 ? 7.087 21.951 14.709 1.00 42.28 254 GLU A N 1
ATOM 1874 C CA . GLU A 1 254 ? 7.868 20.711 14.748 1.00 42.28 254 GLU A CA 1
ATOM 1875 C C . GLU A 1 254 ? 7.024 19.586 15.380 1.00 42.28 254 GLU A C 1
ATOM 1877 O O . GLU A 1 254 ? 6.984 19.426 16.599 1.00 42.28 254 GLU A O 1
ATOM 1882 N N . GLY A 1 255 ? 6.296 18.845 14.538 1.00 43.47 255 GLY A N 1
ATOM 1883 C CA . GLY A 1 255 ? 5.338 17.809 14.940 1.00 43.47 255 GLY A CA 1
ATOM 1884 C C . GLY A 1 255 ? 4.726 17.101 13.728 1.00 43.47 255 GLY A C 1
ATOM 1885 O O . GLY A 1 255 ? 3.597 17.390 13.342 1.00 43.47 255 GLY A O 1
ATOM 1886 N N . ASP A 1 256 ? 5.499 16.199 13.121 1.00 47.53 256 ASP A N 1
ATOM 1887 C CA . ASP A 1 256 ? 5.218 15.501 11.853 1.00 47.53 256 ASP A CA 1
ATOM 1888 C C . ASP A 1 256 ? 4.152 14.389 11.986 1.00 47.53 256 ASP A C 1
ATOM 1890 O O . ASP A 1 256 ? 4.424 13.217 11.749 1.00 47.53 256 ASP A O 1
ATOM 1894 N N . ASP A 1 257 ? 2.945 14.744 12.444 1.00 54.47 257 ASP A N 1
ATOM 1895 C CA . ASP A 1 257 ? 1.837 13.790 12.652 1.00 54.47 257 ASP A CA 1
ATOM 1896 C C . ASP A 1 257 ? 0.435 14.444 12.543 1.00 54.47 257 ASP A C 1
ATOM 1898 O O . ASP A 1 257 ? -0.547 14.005 13.145 1.00 54.47 257 ASP A O 1
ATOM 1902 N N . GLN A 1 258 ? 0.309 15.532 11.770 1.00 57.50 258 GLN A N 1
ATOM 1903 C CA . GLN A 1 258 ? -0.983 16.188 11.529 1.00 57.50 258 GLN A CA 1
ATOM 1904 C C . GLN A 1 258 ? -1.914 15.243 10.726 1.00 57.50 258 GLN A C 1
ATOM 1906 O O . GLN A 1 258 ? -1.601 14.889 9.585 1.00 57.50 258 GLN A O 1
ATOM 1911 N N . PRO A 1 259 ? -3.076 14.820 11.267 1.00 62.28 259 PRO A N 1
ATOM 1912 C CA . PRO A 1 259 ? -3.879 13.739 10.687 1.00 62.28 259 PRO A CA 1
ATOM 1913 C C . PRO A 1 259 ? -4.610 14.154 9.398 1.00 62.28 259 PRO A C 1
ATOM 1915 O O . PRO A 1 259 ? -5.742 14.641 9.422 1.00 62.28 259 PRO A O 1
ATOM 1918 N N . GLN A 1 260 ? -3.958 13.892 8.263 1.00 75.81 260 GLN A N 1
ATOM 1919 C CA . GLN A 1 260 ? -4.433 14.171 6.903 1.00 75.81 260 GLN A CA 1
ATOM 1920 C C . GLN A 1 260 ? -5.844 13.624 6.601 1.00 75.81 260 GLN A C 1
ATOM 1922 O O . GLN A 1 260 ? -6.259 12.567 7.100 1.00 75.81 260 GLN A O 1
ATOM 1927 N N . SER A 1 261 ? -6.559 14.299 5.692 1.00 83.94 261 SER A N 1
ATOM 1928 C CA . SER A 1 261 ? -7.777 13.754 5.071 1.00 83.94 261 SER A CA 1
ATOM 1929 C C . SER A 1 261 ? -7.496 12.426 4.350 1.00 83.94 261 SER A C 1
ATOM 1931 O O . SER A 1 261 ? -6.388 12.182 3.862 1.00 83.94 261 SER A O 1
ATOM 1933 N N . SER A 1 262 ? -8.494 11.543 4.264 1.00 86.88 262 SER A N 1
ATOM 1934 C CA . SER A 1 262 ? -8.345 10.243 3.596 1.00 86.88 262 SER A CA 1
ATOM 1935 C C . SER A 1 262 ? -8.009 10.402 2.113 1.00 86.88 262 SER A C 1
ATOM 1937 O O . SER A 1 262 ? -7.171 9.667 1.596 1.00 86.88 262 SER A O 1
ATOM 1939 N N . LEU A 1 263 ? -8.576 11.418 1.455 1.00 87.12 263 LEU A N 1
ATOM 1940 C CA . LEU A 1 263 ? -8.298 11.762 0.061 1.00 87.12 263 LEU A CA 1
ATOM 1941 C C . LEU A 1 263 ? -6.838 12.205 -0.134 1.00 87.12 263 LEU A C 1
ATOM 1943 O O . LEU A 1 263 ? -6.168 11.685 -1.028 1.00 87.12 263 LEU A O 1
ATOM 1947 N N . ALA A 1 264 ? -6.312 13.085 0.729 1.00 85.81 264 ALA A N 1
ATOM 1948 C CA . ALA A 1 264 ? -4.901 13.480 0.690 1.00 85.81 264 ALA A CA 1
ATOM 1949 C C . ALA A 1 264 ? -3.972 12.274 0.917 1.00 85.81 264 ALA A C 1
ATOM 1951 O O . ALA A 1 264 ? -3.045 12.058 0.136 1.00 85.81 264 ALA A O 1
ATOM 1952 N N . ARG A 1 265 ? -4.278 11.421 1.906 1.00 87.62 265 ARG A N 1
ATOM 1953 C CA . ARG A 1 265 ? -3.529 10.183 2.188 1.00 87.62 265 ARG A CA 1
ATOM 1954 C C . ARG A 1 265 ? -3.529 9.215 0.994 1.00 87.62 265 ARG A C 1
ATOM 1956 O O . ARG A 1 265 ? -2.496 8.624 0.687 1.00 87.62 265 ARG A O 1
ATOM 1963 N N . ILE A 1 266 ? -4.658 9.074 0.292 1.00 89.19 266 ILE A N 1
ATOM 1964 C CA . ILE A 1 266 ? -4.776 8.241 -0.918 1.00 89.19 266 ILE A CA 1
ATOM 1965 C C . ILE A 1 266 ? -3.931 8.812 -2.064 1.00 89.19 266 ILE A C 1
ATOM 1967 O O . ILE A 1 266 ? -3.170 8.061 -2.676 1.00 89.19 266 ILE A O 1
ATOM 1971 N N . LEU A 1 267 ? -4.009 10.118 -2.344 1.00 88.75 267 LEU A N 1
ATOM 1972 C CA . LEU A 1 267 ? -3.200 10.748 -3.396 1.00 88.75 267 LEU A CA 1
ATOM 1973 C C . LEU A 1 267 ? -1.701 10.687 -3.080 1.00 88.75 267 LEU A C 1
ATOM 1975 O O . LEU A 1 267 ? -0.914 10.324 -3.955 1.00 88.75 267 LEU A O 1
ATOM 1979 N N . ALA A 1 268 ? -1.308 10.955 -1.832 1.00 87.12 268 ALA A N 1
ATOM 1980 C CA . ALA A 1 268 ? 0.071 10.834 -1.369 1.00 87.12 268 ALA A CA 1
ATOM 1981 C C . ALA A 1 268 ? 0.593 9.393 -1.506 1.00 87.12 268 ALA A C 1
ATOM 1983 O O . ALA A 1 268 ? 1.701 9.196 -2.006 1.00 87.12 268 ALA A O 1
ATOM 1984 N N . GLY A 1 269 ? -0.218 8.387 -1.156 1.00 88.62 269 GLY A N 1
ATOM 1985 C CA . GLY A 1 269 ? 0.106 6.970 -1.350 1.00 88.62 269 GLY A CA 1
ATOM 1986 C C . GLY A 1 269 ? 0.250 6.579 -2.826 1.00 88.62 269 GLY A C 1
ATOM 1987 O O . GLY A 1 269 ? 1.222 5.922 -3.196 1.00 88.62 269 GLY A O 1
ATOM 1988 N N . CYS A 1 270 ? -0.656 7.042 -3.695 1.00 89.25 270 CYS A N 1
ATOM 1989 C CA . CYS A 1 270 ? -0.564 6.823 -5.143 1.00 89.25 270 CYS A CA 1
ATOM 1990 C C . CYS A 1 270 ? 0.693 7.476 -5.733 1.00 89.25 270 CYS A C 1
ATOM 1992 O O . CYS A 1 270 ? 1.417 6.844 -6.502 1.00 89.25 270 CYS A O 1
ATOM 1994 N N . ARG A 1 271 ? 0.988 8.720 -5.335 1.00 89.44 271 ARG A N 1
ATOM 1995 C CA . ARG A 1 271 ? 2.196 9.456 -5.731 1.00 89.44 271 ARG A CA 1
ATOM 1996 C C . ARG A 1 271 ? 3.458 8.745 -5.248 1.00 89.44 271 ARG A C 1
ATOM 1998 O O . ARG A 1 271 ? 4.388 8.588 -6.030 1.00 89.44 271 ARG A O 1
ATOM 2005 N N . GLY A 1 272 ? 3.475 8.275 -4.000 1.00 89.69 272 GLY A N 1
ATOM 2006 C CA . GLY A 1 272 ? 4.573 7.496 -3.426 1.00 89.69 272 GLY A CA 1
ATOM 2007 C C . GLY A 1 272 ? 4.838 6.205 -4.199 1.00 89.69 272 GLY A C 1
ATOM 2008 O O . GLY A 1 272 ? 5.977 5.952 -4.580 1.00 89.69 272 GLY A O 1
ATOM 2009 N N . MET A 1 273 ? 3.791 5.438 -4.519 1.00 90.56 273 MET A N 1
ATOM 2010 C CA . MET A 1 273 ? 3.912 4.205 -5.307 1.00 90.56 273 MET A CA 1
ATOM 2011 C C . MET A 1 273 ? 4.414 4.478 -6.734 1.00 90.56 273 MET A C 1
ATOM 2013 O O . MET A 1 273 ? 5.351 3.824 -7.186 1.00 90.56 273 MET A O 1
ATOM 2017 N N . VAL A 1 274 ? 3.856 5.479 -7.426 1.00 91.44 274 VAL A N 1
ATOM 2018 C CA . VAL A 1 274 ? 4.292 5.871 -8.780 1.00 91.44 274 VAL A CA 1
ATOM 2019 C C . VAL A 1 274 ? 5.747 6.356 -8.785 1.00 91.44 274 VAL A C 1
ATOM 2021 O O . VAL A 1 274 ? 6.514 5.959 -9.661 1.00 91.44 274 VAL A O 1
ATOM 2024 N N . CYS A 1 275 ? 6.157 7.164 -7.803 1.00 90.75 275 CYS A N 1
ATOM 2025 C CA . CYS A 1 275 ? 7.546 7.605 -7.655 1.00 90.75 275 CYS A CA 1
ATOM 2026 C C . CYS A 1 275 ? 8.498 6.451 -7.303 1.00 90.75 275 CYS A C 1
ATOM 2028 O O . CYS A 1 275 ? 9.604 6.416 -7.833 1.00 90.75 275 CYS A O 1
ATOM 2030 N N . GLY A 1 276 ? 8.076 5.499 -6.462 1.00 92.06 276 GLY A N 1
ATOM 2031 C CA . GLY A 1 276 ? 8.853 4.300 -6.136 1.00 92.06 276 GLY A CA 1
ATOM 2032 C C . GLY A 1 276 ? 9.117 3.437 -7.370 1.00 92.06 276 GLY A C 1
ATOM 2033 O O . GLY A 1 276 ? 10.267 3.134 -7.666 1.00 92.06 276 GLY A O 1
ATOM 2034 N N . MET A 1 277 ? 8.076 3.148 -8.155 1.00 90.62 277 MET A N 1
ATOM 2035 C CA . MET A 1 277 ? 8.193 2.395 -9.412 1.00 90.62 277 MET A CA 1
ATOM 2036 C C . MET A 1 277 ? 9.054 3.127 -10.456 1.00 90.62 277 MET A C 1
ATOM 2038 O O . MET A 1 277 ? 9.831 2.500 -11.167 1.00 90.62 277 MET A O 1
ATOM 2042 N N . LEU A 1 278 ? 8.964 4.461 -10.548 1.00 91.62 278 LEU A N 1
ATOM 2043 C CA . LEU A 1 278 ? 9.851 5.255 -11.412 1.00 91.62 278 LEU A CA 1
ATOM 2044 C C . LEU A 1 278 ? 11.316 5.209 -10.951 1.00 91.62 278 LEU A C 1
ATOM 2046 O O . LEU A 1 278 ? 12.213 5.146 -11.790 1.00 91.62 278 LEU A O 1
ATOM 2050 N N . ALA A 1 279 ? 11.567 5.238 -9.640 1.00 92.69 279 ALA A N 1
ATOM 2051 C CA . ALA A 1 279 ? 12.913 5.127 -9.085 1.00 92.69 279 ALA A CA 1
ATOM 2052 C C . ALA A 1 279 ? 13.509 3.731 -9.326 1.00 92.69 279 ALA A C 1
ATOM 2054 O O . ALA A 1 279 ? 14.648 3.635 -9.775 1.00 92.69 279 ALA A O 1
ATOM 2055 N N . GLU A 1 280 ? 12.727 2.672 -9.101 1.00 93.12 280 GLU A N 1
ATOM 2056 C CA . GLU A 1 280 ? 13.109 1.278 -9.352 1.00 93.12 280 GLU A CA 1
ATOM 2057 C C . GLU A 1 280 ? 13.504 1.069 -10.822 1.00 93.12 280 GLU A C 1
ATOM 2059 O O . GLU A 1 280 ? 14.637 0.680 -11.103 1.00 93.12 280 GLU A O 1
ATOM 2064 N N . LEU A 1 281 ? 12.640 1.454 -11.770 1.00 90.44 281 LEU A N 1
ATOM 2065 C CA . LEU A 1 281 ? 12.921 1.341 -13.208 1.00 90.44 281 LEU A CA 1
ATOM 2066 C C . LEU A 1 281 ? 14.163 2.139 -13.647 1.00 90.44 281 LEU A C 1
ATOM 2068 O O . LEU A 1 281 ? 14.927 1.664 -14.485 1.00 90.44 281 LEU A O 1
ATOM 2072 N N . ASN A 1 282 ? 14.398 3.325 -13.076 1.00 90.62 282 ASN A N 1
ATOM 2073 C CA . ASN A 1 282 ? 15.586 4.131 -13.377 1.00 90.62 282 ASN A CA 1
ATOM 2074 C C . ASN A 1 282 ? 16.875 3.502 -12.811 1.00 90.62 282 ASN A C 1
ATOM 2076 O O . ASN A 1 282 ? 17.909 3.518 -13.475 1.00 90.62 282 ASN A O 1
ATOM 2080 N N . VAL A 1 283 ? 16.820 2.900 -11.616 1.00 93.00 283 VAL A N 1
ATOM 2081 C CA . VAL A 1 283 ? 17.942 2.134 -11.042 1.00 93.00 283 VAL A CA 1
ATOM 2082 C C . VAL A 1 283 ? 18.253 0.903 -11.898 1.00 93.00 283 VAL A C 1
ATOM 2084 O O . VAL A 1 283 ? 19.419 0.644 -12.183 1.00 93.00 283 VAL A O 1
ATOM 2087 N N . MET A 1 284 ? 17.235 0.192 -12.388 1.00 91.31 284 MET A N 1
ATOM 2088 C CA . MET A 1 284 ? 17.417 -0.951 -13.292 1.00 91.31 284 MET A CA 1
ATOM 2089 C C . MET A 1 284 ? 18.086 -0.536 -14.613 1.00 91.31 284 MET A C 1
ATOM 2091 O O . MET A 1 284 ? 19.055 -1.164 -15.033 1.00 91.31 284 MET A O 1
ATOM 2095 N N . GLU A 1 285 ? 17.639 0.561 -15.236 1.00 88.50 285 GLU A N 1
ATOM 2096 C CA . GLU A 1 285 ? 18.276 1.107 -16.448 1.00 88.50 285 GLU A CA 1
ATOM 2097 C C . GLU A 1 285 ? 19.690 1.662 -16.160 1.00 88.50 285 GLU A C 1
ATOM 2099 O O . GLU A 1 285 ? 20.550 1.700 -17.040 1.00 88.50 285 GLU A O 1
ATOM 2104 N N . HIS A 1 286 ? 19.982 2.093 -14.926 1.00 90.56 286 HIS A N 1
ATOM 2105 C CA . HIS A 1 286 ? 21.338 2.473 -14.518 1.00 90.56 286 HIS A CA 1
ATOM 2106 C C . HIS A 1 286 ? 22.277 1.266 -14.473 1.00 90.56 286 HIS A C 1
ATOM 2108 O O . HIS A 1 286 ? 23.328 1.320 -15.111 1.00 90.56 286 HIS A O 1
ATOM 2114 N N . ILE A 1 287 ? 21.854 0.182 -13.818 1.00 89.19 287 ILE A N 1
ATOM 2115 C CA . ILE A 1 287 ? 22.607 -1.076 -13.715 1.00 89.19 287 ILE A CA 1
ATOM 2116 C C . ILE A 1 287 ? 22.808 -1.716 -15.099 1.00 89.19 287 ILE A C 1
ATOM 2118 O O . ILE A 1 287 ? 23.905 -2.185 -15.391 1.00 89.19 287 ILE A O 1
ATOM 2122 N N . GLU A 1 288 ? 21.802 -1.683 -15.984 1.00 87.31 288 GLU A N 1
ATOM 2123 C CA . GLU A 1 288 ? 21.942 -2.145 -17.378 1.00 87.31 288 GLU A CA 1
ATOM 2124 C C . GLU A 1 288 ? 23.072 -1.389 -18.103 1.00 87.31 288 GLU A C 1
ATOM 2126 O O . GLU A 1 288 ? 23.989 -1.998 -18.660 1.00 87.31 288 GLU A O 1
ATOM 2131 N N . ARG A 1 289 ? 23.034 -0.050 -18.063 1.00 87.25 289 ARG A N 1
ATOM 2132 C CA . ARG A 1 289 ? 24.023 0.805 -18.738 1.00 87.25 289 ARG A CA 1
ATOM 2133 C C . ARG A 1 289 ? 25.429 0.668 -18.140 1.00 87.25 289 ARG A C 1
ATOM 2135 O O . ARG A 1 289 ? 26.403 0.744 -18.886 1.00 87.25 289 ARG A O 1
ATOM 2142 N N . GLU A 1 290 ? 25.542 0.462 -16.829 1.00 88.94 290 GLU A N 1
ATOM 2143 C CA . GLU A 1 290 ? 26.819 0.241 -16.139 1.00 88.94 290 GLU A CA 1
ATOM 2144 C C . GLU A 1 290 ? 27.425 -1.123 -16.504 1.00 88.94 290 GLU A C 1
ATOM 2146 O O . GLU A 1 290 ? 28.554 -1.169 -16.992 1.00 88.94 290 GLU A O 1
ATOM 2151 N N . ALA A 1 291 ? 26.655 -2.212 -16.411 1.00 86.44 291 ALA A N 1
ATOM 2152 C CA . ALA A 1 291 ? 27.116 -3.558 -16.759 1.00 86.44 291 ALA A CA 1
ATOM 2153 C C . ALA A 1 291 ? 27.565 -3.676 -18.229 1.00 86.44 291 ALA A C 1
ATOM 2155 O O . ALA A 1 291 ? 28.598 -4.282 -18.514 1.00 86.44 291 ALA A O 1
ATOM 2156 N N . ILE A 1 292 ? 26.843 -3.052 -19.170 1.00 84.9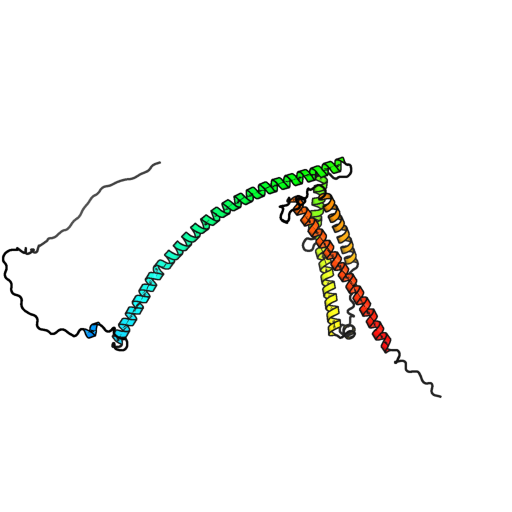4 292 ILE A N 1
ATOM 2157 C CA . ILE A 1 292 ? 27.240 -3.013 -20.590 1.00 84.94 292 ILE A CA 1
ATOM 2158 C C . ILE A 1 292 ? 28.538 -2.204 -20.780 1.00 84.94 292 ILE A C 1
ATOM 2160 O O . ILE A 1 292 ? 29.390 -2.575 -21.594 1.00 84.94 292 ILE A O 1
ATOM 2164 N N . ALA A 1 293 ? 28.732 -1.114 -20.029 1.00 87.12 293 ALA A N 1
ATOM 2165 C CA . ALA A 1 293 ? 29.957 -0.317 -20.092 1.00 87.12 293 ALA A CA 1
ATOM 2166 C C . ALA A 1 293 ? 31.173 -1.062 -19.508 1.00 87.12 293 ALA A C 1
ATOM 2168 O O . ALA A 1 293 ? 32.262 -0.998 -20.095 1.00 87.12 293 ALA A O 1
ATOM 2169 N N . GLU A 1 294 ? 30.989 -1.792 -18.402 1.00 85.44 294 GLU A N 1
ATOM 2170 C CA . GLU A 1 294 ? 32.004 -2.672 -17.817 1.00 85.44 294 GLU A CA 1
ATOM 2171 C C . GLU A 1 294 ? 32.355 -3.838 -18.745 1.00 85.44 294 GLU A C 1
ATOM 2173 O O . GLU A 1 294 ? 33.541 -4.082 -18.979 1.00 85.44 294 GLU A O 1
ATOM 2178 N N . GLU A 1 295 ? 31.357 -4.501 -19.337 1.00 82.62 295 GLU A N 1
ATOM 2179 C CA . GLU A 1 295 ? 31.557 -5.593 -20.295 1.00 82.62 295 GLU A CA 1
ATOM 2180 C C . GLU A 1 295 ? 32.343 -5.109 -21.513 1.00 82.62 295 GLU A C 1
ATOM 2182 O O . GLU A 1 295 ? 33.408 -5.639 -21.834 1.00 82.62 295 GLU A O 1
ATOM 2187 N N . ALA A 1 296 ? 31.897 -4.022 -22.148 1.00 83.62 296 ALA A N 1
ATOM 2188 C CA . ALA A 1 296 ? 32.608 -3.437 -23.278 1.00 83.62 296 ALA A CA 1
ATOM 2189 C C . ALA A 1 296 ? 34.042 -3.018 -22.903 1.00 83.62 296 ALA A C 1
ATOM 2191 O O . ALA A 1 296 ? 34.925 -3.019 -23.763 1.00 83.62 296 ALA A O 1
ATOM 2192 N N . ALA A 1 297 ? 34.298 -2.643 -21.643 1.00 85.19 297 ALA A N 1
ATOM 2193 C CA . ALA A 1 297 ? 35.638 -2.343 -21.146 1.00 85.19 297 ALA A CA 1
ATOM 2194 C C . ALA A 1 297 ? 36.466 -3.604 -20.848 1.00 85.19 297 ALA A C 1
ATOM 2196 O O . ALA A 1 297 ? 37.684 -3.552 -21.008 1.00 85.19 297 ALA A O 1
ATOM 2197 N N . TRP A 1 298 ? 35.846 -4.714 -20.438 1.00 83.00 298 TRP A N 1
ATOM 2198 C CA . TRP A 1 298 ? 36.495 -6.016 -20.276 1.00 83.00 298 TRP A CA 1
ATOM 2199 C C . TRP A 1 298 ? 36.893 -6.610 -21.629 1.00 83.00 298 TRP A C 1
ATOM 2201 O O . TRP A 1 298 ? 38.067 -6.925 -21.803 1.00 83.00 298 TRP A O 1
ATOM 2211 N N . VAL A 1 299 ? 35.995 -6.629 -22.619 1.00 81.00 299 VAL A N 1
ATOM 2212 C CA . VAL A 1 299 ? 36.309 -7.070 -23.994 1.00 81.00 299 VAL A CA 1
ATOM 2213 C C . VAL A 1 299 ? 37.453 -6.239 -24.591 1.00 81.00 299 VAL A C 1
ATOM 2215 O O . VAL A 1 299 ? 38.417 -6.785 -25.116 1.00 81.00 299 VAL A O 1
ATOM 2218 N N . ARG A 1 300 ? 37.434 -4.908 -24.414 1.00 83.81 300 ARG A N 1
ATOM 2219 C CA . ARG A 1 300 ? 38.535 -4.023 -24.851 1.00 83.81 300 ARG A CA 1
ATOM 2220 C C . ARG A 1 300 ? 39.870 -4.237 -24.120 1.00 83.81 300 ARG A C 1
ATOM 2222 O O . ARG A 1 300 ? 40.887 -3.764 -24.624 1.00 83.81 300 ARG A O 1
ATOM 2229 N N . ARG A 1 301 ? 39.889 -4.898 -22.956 1.00 81.88 301 ARG A N 1
ATOM 2230 C CA . ARG A 1 301 ? 41.131 -5.378 -22.320 1.00 81.88 301 ARG A CA 1
ATOM 2231 C C . ARG A 1 301 ? 41.531 -6.729 -22.905 1.00 81.88 301 ARG A C 1
ATOM 2233 O O . ARG A 1 301 ? 42.638 -6.842 -23.409 1.00 81.88 301 ARG A O 1
ATOM 2240 N N . MET A 1 302 ? 40.599 -7.683 -22.939 1.00 74.25 302 MET A N 1
ATOM 2241 C CA . MET A 1 302 ? 40.833 -9.054 -23.394 1.00 74.25 302 MET A CA 1
ATOM 2242 C C . MET A 1 302 ? 41.465 -9.104 -24.793 1.00 74.25 302 MET A C 1
ATOM 2244 O O . MET A 1 302 ? 42.550 -9.654 -24.944 1.00 74.25 302 MET A O 1
ATOM 2248 N N . ASN A 1 303 ? 40.875 -8.421 -25.780 1.00 76.38 303 ASN A N 1
ATOM 2249 C CA . ASN A 1 303 ? 41.425 -8.368 -27.140 1.00 76.38 303 ASN A CA 1
ATOM 2250 C C . ASN A 1 303 ? 42.858 -7.795 -27.178 1.00 76.38 303 ASN A C 1
ATOM 2252 O O . ASN A 1 303 ? 43.693 -8.257 -27.946 1.00 76.38 303 ASN A O 1
ATOM 2256 N N . ARG A 1 304 ? 43.162 -6.802 -26.331 1.00 75.25 304 ARG A N 1
ATOM 2257 C CA . ARG A 1 304 ? 44.487 -6.164 -26.274 1.00 75.25 304 ARG A CA 1
ATOM 2258 C C . ARG A 1 304 ? 45.543 -7.069 -25.632 1.00 75.25 304 ARG A C 1
ATOM 2260 O O . ARG A 1 304 ? 46.715 -6.988 -25.998 1.00 75.25 304 ARG A O 1
ATOM 2267 N N . ASP A 1 305 ? 45.132 -7.893 -24.675 1.00 64.06 305 ASP A N 1
ATOM 2268 C CA . ASP A 1 305 ? 45.998 -8.877 -24.027 1.00 64.06 305 ASP A CA 1
ATOM 2269 C C . ASP A 1 305 ? 46.260 -10.090 -24.954 1.00 64.06 305 ASP A C 1
ATOM 2271 O O . ASP A 1 305 ? 47.303 -10.732 -24.834 1.00 64.06 305 ASP A O 1
ATOM 2275 N N . GLU A 1 306 ? 45.373 -10.356 -25.924 1.00 56.59 306 GLU A N 1
ATOM 2276 C CA . GLU A 1 306 ? 45.585 -11.318 -27.021 1.00 56.59 306 GLU A CA 1
ATOM 2277 C C . GLU A 1 306 ? 46.499 -10.757 -28.129 1.00 56.59 306 GLU A C 1
ATOM 2279 O O . GLU A 1 306 ? 47.489 -11.404 -28.478 1.00 56.59 306 GLU A O 1
ATOM 2284 N N . ASP A 1 307 ? 46.243 -9.533 -28.620 1.00 56.19 307 ASP A N 1
ATOM 2285 C CA . ASP A 1 307 ? 47.065 -8.849 -29.643 1.00 56.19 307 ASP A CA 1
ATOM 2286 C C . ASP A 1 307 ? 48.562 -8.796 -29.259 1.00 56.19 307 ASP A C 1
ATOM 2288 O O . ASP A 1 307 ? 49.447 -8.846 -30.115 1.00 56.19 307 ASP A O 1
ATOM 2292 N N . GLY A 1 308 ? 48.863 -8.709 -27.957 1.00 52.06 308 GLY A N 1
ATOM 2293 C CA . GLY A 1 308 ? 50.226 -8.622 -27.424 1.00 52.06 308 GLY A CA 1
ATOM 2294 C C . GLY A 1 308 ? 51.054 -9.916 -27.463 1.00 52.06 308 GLY A C 1
ATOM 2295 O O . GLY A 1 308 ? 52.226 -9.876 -27.083 1.00 52.06 308 GLY A O 1
ATOM 2296 N N . LEU A 1 309 ? 50.486 -11.054 -27.882 1.00 50.38 309 LEU A N 1
ATOM 2297 C CA . LEU A 1 309 ? 51.165 -12.360 -27.857 1.00 50.38 309 LEU A CA 1
ATOM 2298 C C . LEU A 1 309 ? 51.701 -12.836 -29.220 1.00 50.38 309 LEU A C 1
ATOM 2300 O O . LEU A 1 309 ? 52.549 -13.732 -29.242 1.00 50.38 309 LEU A O 1
ATOM 2304 N N . ASP A 1 310 ? 51.266 -12.249 -30.341 1.00 49.41 310 ASP A N 1
ATOM 2305 C CA . ASP A 1 310 ? 51.537 -12.806 -31.681 1.00 49.41 310 ASP A CA 1
ATOM 2306 C C . ASP A 1 310 ? 52.708 -12.132 -32.440 1.00 49.41 310 ASP A C 1
ATOM 2308 O O . ASP A 1 310 ? 53.292 -12.726 -33.350 1.00 49.41 310 ASP A O 1
ATOM 2312 N N . GLU A 1 311 ? 53.162 -10.936 -32.024 1.00 49.28 311 GLU A N 1
ATOM 2313 C CA . GLU A 1 311 ? 54.270 -10.210 -32.692 1.00 49.28 311 GLU A CA 1
ATOM 2314 C C . GLU A 1 311 ? 55.619 -10.965 -32.704 1.00 49.28 311 GLU A C 1
ATOM 2316 O O . GLU A 1 311 ? 56.496 -10.652 -33.512 1.00 49.28 311 GLU A O 1
ATOM 2321 N N . ASN A 1 312 ? 55.802 -11.984 -31.855 1.00 49.62 312 ASN A N 1
ATOM 2322 C CA . 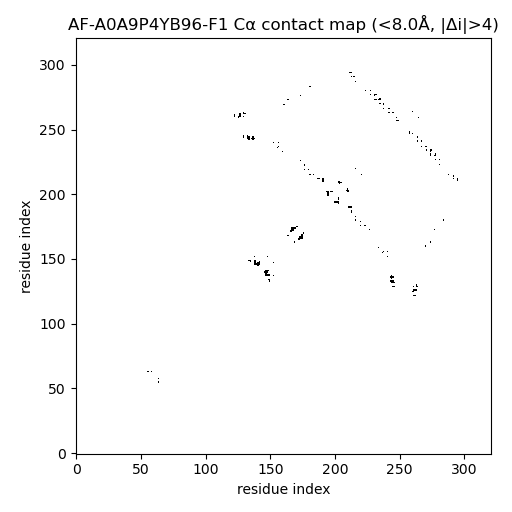ASN A 1 312 ? 57.042 -12.768 -31.768 1.00 49.62 312 ASN A CA 1
ATOM 2323 C C . ASN A 1 312 ? 56.967 -14.147 -32.469 1.00 49.62 312 ASN A C 1
ATOM 2325 O O . ASN A 1 312 ? 57.930 -14.915 -32.414 1.00 49.62 312 ASN A O 1
ATOM 2329 N N . SER A 1 313 ? 55.851 -14.471 -33.135 1.00 49.75 313 SER A N 1
ATOM 2330 C CA . SER A 1 313 ? 55.548 -15.830 -33.627 1.00 49.75 313 SER A CA 1
ATOM 2331 C C . SER A 1 313 ? 55.573 -15.996 -35.153 1.00 49.75 313 SER A C 1
ATOM 2333 O O . SER A 1 313 ? 55.163 -17.037 -35.665 1.00 49.75 313 SER A O 1
ATOM 2335 N N . THR A 1 314 ? 56.120 -15.034 -35.908 1.00 48.59 314 THR A N 1
ATOM 2336 C CA . THR A 1 314 ? 56.389 -15.210 -37.349 1.00 48.59 314 THR A CA 1
ATOM 2337 C C . THR A 1 314 ? 57.811 -15.751 -37.594 1.00 48.59 314 THR A C 1
ATOM 2339 O O . THR A 1 314 ? 58.782 -14.989 -37.564 1.00 48.59 314 THR A O 1
ATOM 2342 N N . PRO A 1 315 ? 58.003 -17.060 -37.874 1.00 48.94 315 PRO A N 1
ATOM 2343 C CA . PRO A 1 315 ? 59.319 -17.594 -38.208 1.00 48.94 315 PRO A CA 1
ATOM 2344 C C . PRO A 1 315 ? 59.768 -17.059 -39.572 1.00 48.94 315 PRO A C 1
ATOM 2346 O O . PRO A 1 315 ? 59.368 -17.552 -40.628 1.00 48.94 315 PRO A O 1
ATOM 2349 N N . ARG A 1 316 ? 60.621 -16.030 -39.544 1.00 48.28 316 ARG A N 1
ATOM 2350 C CA . ARG A 1 316 ? 61.239 -15.402 -40.720 1.00 48.28 316 ARG A CA 1
ATOM 2351 C C . ARG A 1 316 ? 61.891 -16.463 -41.613 1.00 48.28 316 ARG A C 1
ATOM 2353 O O . ARG A 1 316 ? 62.971 -16.958 -41.296 1.00 48.28 316 ARG A O 1
ATOM 2360 N N . ALA A 1 317 ? 61.249 -16.776 -42.738 1.00 48.62 317 ALA A N 1
ATOM 2361 C CA . ALA A 1 317 ? 61.707 -17.793 -43.679 1.00 48.62 317 ALA A CA 1
ATOM 2362 C C . ALA A 1 317 ? 63.104 -17.451 -44.230 1.00 48.62 317 ALA A C 1
ATOM 2364 O O . ALA A 1 317 ? 63.266 -16.572 -45.079 1.00 48.62 317 ALA A O 1
ATOM 2365 N N . GLY A 1 318 ? 64.126 -18.136 -43.716 1.00 47.69 318 GLY A N 1
ATOM 2366 C CA . GLY A 1 318 ? 65.503 -17.989 -44.169 1.00 47.69 318 GLY A CA 1
ATOM 2367 C C . GLY A 1 318 ? 65.699 -18.681 -45.512 1.00 47.69 318 GLY A C 1
ATOM 2368 O O . GLY A 1 318 ? 65.717 -19.907 -45.574 1.00 47.69 318 GLY A O 1
ATOM 2369 N N . ALA A 1 319 ? 65.869 -17.903 -46.581 1.00 45.78 319 ALA A N 1
ATOM 2370 C CA . ALA A 1 319 ? 66.311 -18.437 -47.862 1.00 45.78 319 ALA A CA 1
ATOM 2371 C C . ALA A 1 319 ? 67.755 -18.949 -47.731 1.00 45.78 319 ALA A C 1
ATOM 2373 O O . ALA A 1 319 ? 68.668 -18.169 -47.457 1.00 45.78 319 ALA A O 1
ATOM 2374 N N . ILE A 1 320 ? 67.944 -20.254 -47.925 1.00 42.25 320 ILE A N 1
ATOM 2375 C CA . ILE A 1 320 ? 69.259 -20.895 -48.000 1.00 42.25 320 ILE A CA 1
ATOM 2376 C C . ILE A 1 320 ? 69.647 -20.971 -49.482 1.00 42.25 320 ILE A C 1
ATOM 2378 O O . ILE A 1 320 ? 68.844 -21.431 -50.295 1.00 42.25 320 ILE A O 1
ATOM 2382 N N . TRP A 1 321 ? 70.851 -20.496 -49.806 1.00 43.03 321 TRP A N 1
ATOM 2383 C CA . TRP A 1 321 ? 71.512 -20.633 -51.109 1.00 43.03 321 TRP A CA 1
ATOM 2384 C C . TRP A 1 321 ? 72.634 -21.673 -51.007 1.00 43.03 321 TRP A C 1
ATOM 2386 O O . TRP A 1 321 ? 73.250 -21.735 -49.918 1.00 43.03 321 TRP A O 1
#

pLDDT: mean 73.81, std 19.37, range [30.86, 97.88]